Protein AF-A0A061IVB2-F1 (afdb_monomer)

InterPro domains:
  IPR011989 Armadillo-like helical [G3DSA:1.25.10.10] (15-223)
  IPR016024 Armadillo-type fold [SSF48371] (18-219)

Organism: NCBI:txid429131

Structure (mmCIF, N/CA/C/O backbone):
data_AF-A0A061IVB2-F1
#
_entry.id   AF-A0A061IVB2-F1
#
loop_
_atom_site.group_PDB
_atom_site.id
_atom_site.type_symbol
_atom_site.label_atom_id
_atom_site.label_alt_id
_atom_site.label_comp_id
_atom_site.label_asym_id
_atom_site.label_entity_id
_atom_site.label_seq_id
_atom_site.pdbx_PDB_ins_code
_atom_site.Cartn_x
_atom_site.Cartn_y
_atom_site.Cartn_z
_atom_site.occupancy
_atom_site.B_iso_or_equiv
_atom_site.auth_seq_id
_atom_site.auth_comp_id
_atom_site.auth_asym_id
_atom_site.auth_atom_id
_atom_site.pdbx_PDB_model_num
ATOM 1 N N . MET A 1 1 ? -13.218 -11.752 28.795 1.00 73.19 1 MET A N 1
ATOM 2 C CA . MET A 1 1 ? -13.350 -11.184 27.440 1.00 73.19 1 MET A CA 1
ATOM 3 C C . MET A 1 1 ? -14.354 -10.054 27.528 1.00 73.19 1 MET A C 1
ATOM 5 O O . MET A 1 1 ? -15.429 -10.281 28.073 1.00 73.19 1 MET A O 1
ATOM 9 N N . SER A 1 2 ? -13.963 -8.846 27.134 1.00 87.94 2 SER A N 1
ATOM 10 C CA . SER A 1 2 ? -14.791 -7.636 27.231 1.00 87.94 2 SER A CA 1
ATOM 11 C C . SER A 1 2 ? -15.278 -7.203 25.845 1.00 87.94 2 SER A C 1
ATOM 13 O O . SER A 1 2 ? -14.755 -7.655 24.829 1.00 87.94 2 SER A O 1
ATOM 15 N N . TRP A 1 3 ? -16.299 -6.353 25.811 1.00 92.88 3 TRP A N 1
ATOM 16 C CA . TRP A 1 3 ? -16.766 -5.673 24.603 1.00 92.88 3 TRP A CA 1
ATOM 17 C C . TRP A 1 3 ? -16.583 -4.171 24.799 1.00 92.88 3 TRP A C 1
ATOM 19 O O . TRP A 1 3 ? -16.731 -3.686 25.922 1.00 92.88 3 TRP A O 1
ATOM 29 N N . CYS A 1 4 ? -16.279 -3.448 23.725 1.00 94.38 4 CYS A N 1
ATOM 30 C CA . CYS A 1 4 ? -16.198 -1.987 23.724 1.00 94.38 4 CYS A CA 1
ATOM 31 C C . CYS A 1 4 ? -17.065 -1.378 22.620 1.00 94.38 4 CYS A C 1
ATOM 33 O O . CYS A 1 4 ? -17.372 -2.029 21.622 1.00 94.38 4 CYS A O 1
ATOM 35 N N . THR A 1 5 ? -17.444 -0.113 22.783 1.00 94.94 5 THR A N 1
ATOM 36 C CA . THR A 1 5 ? -18.190 0.635 21.756 1.00 94.94 5 THR A CA 1
ATOM 37 C C . THR A 1 5 ? -17.277 1.600 21.002 1.00 94.94 5 THR A C 1
ATOM 39 O O . THR A 1 5 ? -16.285 2.077 21.553 1.00 94.94 5 THR A O 1
ATOM 42 N N . ALA A 1 6 ? -17.626 1.951 19.761 1.00 94.50 6 ALA A N 1
ATOM 43 C CA . ALA A 1 6 ? -16.904 2.976 19.002 1.00 94.50 6 ALA A CA 1
ATOM 44 C C . ALA A 1 6 ? -16.884 4.334 19.729 1.00 94.50 6 ALA A C 1
ATOM 46 O O . ALA A 1 6 ? -15.859 5.011 19.746 1.00 94.50 6 ALA A O 1
ATOM 47 N N . ALA A 1 7 ? -17.982 4.703 20.400 1.00 94.75 7 ALA A N 1
ATOM 48 C CA . ALA A 1 7 ? -18.063 5.927 21.196 1.00 94.75 7 ALA A CA 1
ATOM 49 C C . ALA A 1 7 ? -17.094 5.917 22.393 1.00 94.75 7 ALA A C 1
ATOM 51 O O . ALA A 1 7 ? -16.402 6.908 22.623 1.00 94.75 7 ALA A O 1
ATOM 52 N N . GLU A 1 8 ? -16.996 4.794 23.116 1.00 95.88 8 GLU A N 1
ATOM 53 C CA . GLU A 1 8 ? -16.022 4.621 24.205 1.00 95.88 8 GLU A CA 1
ATOM 54 C C . GLU A 1 8 ? -14.588 4.766 23.679 1.00 95.88 8 GLU A C 1
ATOM 56 O O . GLU A 1 8 ? -13.803 5.538 24.227 1.00 95.88 8 GLU A O 1
ATOM 61 N N . VAL A 1 9 ? -14.251 4.082 22.582 1.00 95.81 9 VAL A N 1
ATOM 62 C CA . VAL A 1 9 ? -12.905 4.135 21.990 1.00 95.81 9 VAL A CA 1
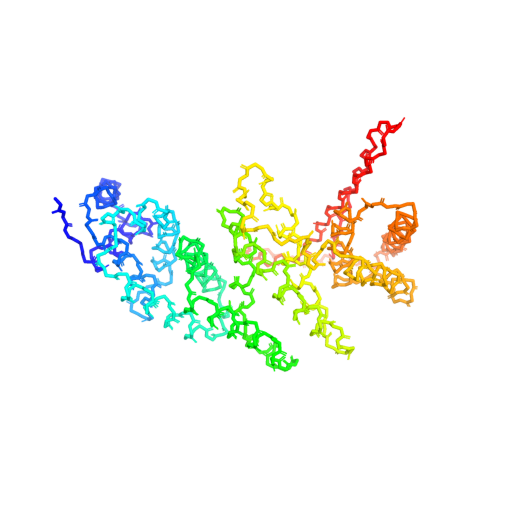ATOM 63 C C . VAL A 1 9 ? -12.565 5.541 21.486 1.00 95.81 9 VAL A C 1
ATOM 65 O O . VAL A 1 9 ? -11.467 6.035 21.750 1.00 95.81 9 VAL A O 1
ATOM 68 N N . ALA A 1 10 ? -13.497 6.219 20.811 1.00 95.19 10 ALA A N 1
ATOM 69 C CA . ALA A 1 10 ? -13.307 7.589 20.338 1.00 95.19 10 ALA A CA 1
ATOM 70 C C . ALA A 1 10 ? -13.040 8.560 21.494 1.00 95.19 10 ALA A C 1
ATOM 72 O O . ALA A 1 10 ? -12.126 9.383 21.408 1.00 95.19 10 ALA A O 1
ATOM 73 N N . GLU A 1 11 ? -13.803 8.446 22.583 1.00 94.06 11 GLU A N 1
ATOM 74 C CA . GLU A 1 11 ? -13.646 9.305 23.754 1.00 94.06 11 GLU A CA 1
ATOM 75 C C . GLU A 1 11 ? -12.316 9.051 24.465 1.00 94.06 11 GLU A C 1
ATOM 77 O O . GLU A 1 11 ? -11.583 9.994 24.771 1.00 94.06 11 GLU A O 1
ATOM 82 N N . LEU A 1 12 ? -11.940 7.784 24.645 1.00 94.50 12 LEU A N 1
ATOM 83 C CA . LEU A 1 12 ? -10.652 7.428 25.229 1.00 94.50 12 LEU A CA 1
ATOM 84 C C . LEU A 1 12 ? -9.479 7.960 24.394 1.00 94.50 12 LEU A C 1
ATOM 86 O O . LEU A 1 12 ? -8.529 8.501 24.961 1.00 94.50 12 LEU A O 1
ATOM 90 N N . ILE A 1 13 ? -9.540 7.868 23.060 1.00 93.62 13 ILE A N 1
ATOM 91 C CA . ILE A 1 13 ? -8.528 8.442 22.155 1.00 93.62 13 ILE A CA 1
ATOM 92 C C . ILE A 1 13 ? -8.495 9.968 22.279 1.00 93.62 13 ILE A C 1
ATOM 94 O O . ILE A 1 13 ? -7.420 10.564 22.383 1.00 93.62 13 ILE A O 1
ATOM 98 N N . ARG A 1 14 ? -9.665 10.614 22.296 1.00 92.50 14 ARG A N 1
ATOM 99 C CA . ARG A 1 14 ? -9.783 12.070 22.421 1.00 92.50 14 ARG A CA 1
ATOM 100 C C . ARG A 1 14 ? -9.135 12.566 23.713 1.00 92.50 14 ARG A C 1
ATOM 102 O O . ARG A 1 14 ? -8.321 13.490 23.664 1.00 92.50 14 ARG A O 1
ATOM 109 N N . VAL A 1 15 ? -9.459 11.938 24.842 1.00 90.19 15 VAL A N 1
ATOM 110 C CA . VAL A 1 15 ? -8.929 12.292 26.165 1.00 90.19 15 VAL A CA 1
ATOM 111 C C . VAL A 1 15 ? -7.433 12.008 26.252 1.00 90.19 15 VAL A C 1
ATOM 113 O O . VAL A 1 15 ? -6.671 12.900 26.612 1.00 90.19 15 VAL A O 1
ATOM 116 N N . SER A 1 16 ? -6.992 10.807 25.878 1.00 87.19 16 SER A N 1
ATOM 117 C CA . SER A 1 16 ? -5.591 10.391 26.035 1.00 87.19 16 SER A CA 1
ATOM 118 C C . SER A 1 16 ? -4.612 11.115 25.106 1.00 87.19 16 SER A C 1
ATOM 120 O O . SER A 1 16 ? -3.490 11.419 25.515 1.00 87.19 16 SER A O 1
ATOM 122 N N . ARG A 1 17 ? -5.003 11.391 23.853 1.00 80.94 17 ARG A N 1
ATOM 123 C CA . ARG A 1 17 ? -4.071 11.845 22.803 1.00 80.94 17 ARG A CA 1
ATOM 124 C C . ARG A 1 17 ? -4.243 13.292 22.366 1.00 80.94 17 ARG A C 1
ATOM 126 O O . ARG A 1 17 ? -3.284 13.859 21.849 1.00 80.94 17 ARG A O 1
ATOM 133 N N . LEU A 1 18 ? -5.429 13.881 22.514 1.00 78.88 18 LEU A N 1
ATOM 134 C CA . LEU A 1 18 ? -5.767 15.124 21.805 1.00 78.88 18 LEU A CA 1
ATOM 135 C C . LEU A 1 18 ? -6.188 16.270 22.725 1.00 78.88 18 LEU A C 1
ATOM 137 O O . LEU A 1 18 ? -6.060 17.434 22.346 1.00 78.88 18 LEU A O 1
ATOM 141 N N . HIS A 1 19 ? -6.692 15.987 23.926 1.00 76.19 19 HIS A N 1
ATOM 142 C CA . HIS A 1 19 ? -7.246 17.037 24.768 1.00 76.19 19 HIS A CA 1
ATOM 143 C C . HIS A 1 19 ? -6.193 17.693 25.676 1.00 76.19 19 HIS A C 1
ATOM 145 O O . HIS A 1 19 ? -5.752 17.128 26.674 1.00 76.19 19 HIS A O 1
ATOM 151 N N . HIS A 1 20 ? -5.832 18.941 25.362 1.00 70.81 20 HIS A N 1
ATOM 152 C CA . HIS A 1 20 ? -4.831 19.712 26.115 1.00 70.81 20 HIS A CA 1
ATOM 153 C C . HIS A 1 20 ? -5.320 20.283 27.463 1.00 70.81 20 HIS A C 1
ATOM 155 O O . HIS A 1 20 ? -4.508 20.794 28.227 1.00 70.81 20 HIS A O 1
ATOM 161 N N . GLY A 1 21 ? -6.621 20.194 27.769 1.00 76.19 21 GLY A N 1
ATOM 162 C CA . GLY A 1 21 ? -7.233 20.734 28.995 1.00 76.19 21 GLY A CA 1
ATOM 163 C C . GLY A 1 21 ? -7.533 19.695 30.079 1.00 76.19 21 GLY A C 1
ATOM 164 O O . GLY A 1 21 ? -8.128 20.040 31.093 1.00 76.19 21 GLY A O 1
ATOM 165 N N . VAL A 1 22 ? -7.158 18.433 29.861 1.00 82.19 22 VAL A N 1
ATOM 166 C CA . VAL A 1 22 ? -7.479 17.326 30.770 1.00 82.19 22 VAL A CA 1
ATOM 167 C C . VAL A 1 22 ? -6.331 17.079 31.747 1.00 82.19 22 VAL A C 1
ATOM 169 O O . VAL A 1 22 ? -5.149 17.121 31.366 1.00 82.19 22 VAL A O 1
ATOM 172 N N . ALA A 1 23 ? -6.680 16.807 33.008 1.00 87.38 23 ALA A N 1
ATOM 173 C CA . ALA A 1 23 ? -5.721 16.481 34.055 1.00 87.38 23 ALA A CA 1
ATOM 174 C C . ALA A 1 23 ? -4.837 15.294 33.637 1.00 87.38 23 ALA A C 1
ATOM 176 O O . ALA A 1 23 ? -5.285 14.356 32.978 1.00 87.38 23 ALA A O 1
ATOM 177 N N . GLU A 1 24 ? -3.561 15.316 34.024 1.00 87.19 24 GLU A N 1
ATOM 178 C CA . GLU A 1 24 ? -2.612 14.256 33.657 1.00 87.19 24 GLU A CA 1
ATOM 179 C C . GLU A 1 24 ? -3.060 12.876 34.164 1.00 87.19 24 GLU A C 1
ATOM 181 O O . GLU A 1 24 ? -2.924 11.879 33.456 1.00 87.19 24 GLU A O 1
ATOM 186 N N . ALA A 1 25 ? -3.675 12.826 35.351 1.00 89.25 25 ALA A N 1
ATOM 187 C CA . ALA A 1 25 ? -4.232 11.602 35.920 1.00 89.25 25 ALA A CA 1
ATOM 188 C C . ALA A 1 25 ? -5.345 10.999 35.045 1.00 89.25 25 ALA A C 1
ATOM 190 O O . ALA A 1 25 ? -5.362 9.790 34.823 1.00 89.25 25 ALA A O 1
ATOM 191 N N . GLU A 1 26 ? -6.231 11.834 34.503 1.00 89.62 26 GLU A N 1
ATOM 192 C CA . GLU A 1 26 ? -7.323 11.405 33.623 1.00 89.62 26 GLU A CA 1
ATOM 193 C C . GLU A 1 26 ? -6.796 10.944 32.261 1.00 89.62 26 GLU A C 1
ATOM 195 O O . GLU A 1 26 ? -7.217 9.903 31.758 1.00 89.62 26 GLU A O 1
ATOM 200 N N . ARG A 1 27 ? -5.802 11.648 31.699 1.00 90.06 27 ARG A N 1
ATOM 201 C CA . ARG A 1 27 ? -5.117 11.205 30.472 1.00 90.06 27 ARG A CA 1
ATOM 202 C C . ARG A 1 27 ? -4.467 9.839 30.653 1.00 90.06 27 ARG A C 1
ATOM 204 O O . ARG A 1 27 ? -4.647 8.960 29.814 1.00 90.06 27 ARG A O 1
ATOM 211 N N . LYS A 1 28 ? -3.766 9.639 31.772 1.00 91.56 28 LYS A N 1
ATOM 212 C CA . LYS A 1 28 ? -3.135 8.361 32.116 1.00 91.56 28 LYS A CA 1
ATOM 213 C C . LYS A 1 28 ? -4.166 7.250 32.329 1.00 91.56 28 LYS A C 1
ATOM 215 O O . LYS A 1 28 ? -3.934 6.127 31.893 1.00 91.56 28 LYS A O 1
ATOM 220 N N . ALA A 1 29 ? -5.295 7.548 32.971 1.00 93.00 29 ALA A N 1
ATOM 221 C CA . ALA A 1 29 ? -6.375 6.583 33.160 1.00 93.00 29 ALA A CA 1
ATOM 222 C C . ALA A 1 29 ? -6.997 6.157 31.819 1.00 93.00 29 ALA A C 1
ATOM 224 O O . ALA A 1 29 ? -7.179 4.963 31.588 1.00 93.00 29 ALA A O 1
ATOM 225 N N . ALA A 1 30 ? -7.247 7.106 30.910 1.00 93.00 30 ALA A N 1
ATOM 226 C CA . ALA A 1 30 ? -7.740 6.809 29.566 1.00 93.00 30 ALA A CA 1
ATOM 227 C C . ALA A 1 30 ? -6.741 5.966 28.754 1.00 93.00 30 ALA A C 1
ATOM 229 O O . ALA A 1 30 ? -7.139 5.024 28.072 1.00 93.00 30 ALA A O 1
ATOM 230 N N . ASP A 1 31 ? -5.442 6.256 28.871 1.00 92.94 31 ASP A N 1
ATOM 231 C CA . ASP A 1 31 ? -4.381 5.468 28.238 1.00 92.94 31 ASP A CA 1
ATOM 232 C C . ASP A 1 31 ? -4.323 4.028 28.757 1.00 92.94 31 ASP A C 1
ATOM 234 O O . ASP A 1 31 ? -4.274 3.084 27.967 1.00 92.94 31 ASP A O 1
ATOM 238 N N . LEU A 1 32 ? -4.367 3.840 30.079 1.00 94.44 32 LEU A N 1
ATOM 239 C CA . LEU A 1 32 ? -4.405 2.506 30.682 1.00 94.44 32 LEU A CA 1
ATOM 240 C C . LEU A 1 32 ? -5.650 1.741 30.238 1.00 94.44 32 LEU A C 1
ATOM 242 O O . LEU A 1 32 ? -5.551 0.570 29.876 1.00 94.44 32 LEU A O 1
ATOM 246 N N . ARG A 1 33 ? -6.800 2.419 30.170 1.00 94.81 33 ARG A N 1
ATOM 247 C CA . ARG A 1 33 ? -8.037 1.811 29.689 1.00 94.81 33 ARG A CA 1
ATOM 248 C C . ARG A 1 33 ? -7.947 1.390 28.221 1.00 94.81 33 ARG A C 1
ATOM 250 O O . ARG A 1 33 ? -8.407 0.305 27.880 1.00 94.81 33 ARG A O 1
ATOM 257 N N . LEU A 1 34 ? -7.318 2.186 27.353 1.00 92.94 34 LEU A N 1
ATOM 258 C CA . LEU A 1 34 ? -7.065 1.787 25.961 1.00 92.94 34 LEU A CA 1
ATOM 259 C C . LEU A 1 34 ? -6.163 0.556 25.866 1.00 92.94 34 LEU A C 1
ATOM 261 O O . LEU A 1 34 ? -6.432 -0.324 25.053 1.00 92.94 34 LEU A O 1
ATOM 265 N N . ILE A 1 35 ? -5.123 0.472 26.699 1.00 93.69 35 ILE A N 1
ATOM 266 C CA . ILE A 1 35 ? -4.230 -0.695 26.754 1.00 93.69 35 ILE A CA 1
ATOM 267 C C . ILE A 1 35 ? -5.003 -1.944 27.207 1.00 93.69 35 ILE A C 1
ATOM 269 O O . ILE A 1 35 ? -4.834 -3.017 26.628 1.00 93.69 35 ILE A O 1
ATOM 273 N N . GLU A 1 36 ? -5.886 -1.811 28.199 1.00 94.06 36 GLU A N 1
ATOM 274 C CA . GLU A 1 36 ? -6.761 -2.902 28.643 1.00 94.06 36 GLU A CA 1
ATOM 275 C C . GLU A 1 36 ? -7.703 -3.375 27.532 1.00 94.06 36 GLU A C 1
ATOM 277 O O . GLU A 1 36 ? -7.835 -4.583 27.314 1.00 94.06 36 GLU A O 1
ATOM 282 N N . LEU A 1 37 ? -8.350 -2.446 26.817 1.00 93.44 37 LEU A N 1
ATOM 283 C CA . LEU A 1 37 ? -9.237 -2.780 25.701 1.00 93.44 37 LEU A CA 1
ATOM 284 C C . LEU A 1 37 ? -8.461 -3.465 24.573 1.00 93.44 37 LEU A C 1
ATOM 286 O O . LEU A 1 37 ? -8.869 -4.531 24.125 1.00 93.44 37 LEU A O 1
ATOM 290 N N . HIS A 1 38 ? -7.297 -2.932 24.201 1.00 91.81 38 HIS A N 1
ATOM 291 C CA . HIS A 1 38 ? -6.407 -3.545 23.216 1.00 91.81 38 HIS A CA 1
ATOM 292 C C . HIS A 1 38 ? -6.043 -4.997 23.573 1.00 91.81 38 HIS A C 1
ATOM 294 O O . HIS A 1 38 ? -5.908 -5.839 22.689 1.00 91.81 38 HIS A O 1
ATOM 300 N N . ALA A 1 39 ? -5.859 -5.306 24.860 1.00 90.19 39 ALA A N 1
ATOM 301 C CA . ALA A 1 39 ? -5.462 -6.639 25.309 1.00 90.19 39 ALA A CA 1
ATOM 302 C C . ALA A 1 39 ? -6.630 -7.623 25.504 1.00 90.19 39 ALA A C 1
ATOM 304 O O . ALA A 1 39 ? -6.406 -8.832 25.470 1.00 90.19 39 ALA A O 1
ATOM 305 N N . SER A 1 40 ? -7.849 -7.140 25.772 1.00 90.12 40 SER A N 1
ATOM 306 C CA . SER A 1 40 ? -8.934 -7.983 26.307 1.00 90.12 40 SER A CA 1
ATOM 307 C C . SER A 1 40 ? -10.283 -7.879 25.596 1.00 90.12 40 SER A C 1
ATOM 309 O O . SER A 1 40 ? -11.134 -8.757 25.812 1.00 90.12 40 SER A O 1
ATOM 311 N N . ALA A 1 41 ? -10.493 -6.833 24.789 1.00 92.19 41 ALA A N 1
ATOM 312 C CA . ALA A 1 41 ? -11.763 -6.595 24.120 1.00 92.19 41 ALA A CA 1
ATOM 313 C C . ALA A 1 41 ? -11.838 -7.332 22.784 1.00 92.19 41 ALA A C 1
ATOM 315 O O . ALA A 1 41 ? -10.926 -7.251 21.961 1.00 92.19 41 ALA A O 1
ATOM 316 N N . VAL A 1 42 ? -12.951 -8.040 22.571 1.00 92.50 42 VAL A N 1
ATOM 317 C CA . VAL A 1 42 ? -13.082 -8.966 21.436 1.00 92.50 42 VAL A CA 1
ATOM 318 C C . VAL A 1 42 ? -13.446 -8.298 20.103 1.00 92.50 42 VAL A C 1
ATOM 320 O O . VAL A 1 42 ? -13.493 -8.920 19.048 1.00 92.50 42 VAL A O 1
ATOM 323 N N . ASN A 1 43 ? -13.772 -7.015 20.162 1.00 94.56 43 ASN A N 1
ATOM 324 C CA . ASN A 1 43 ? -14.241 -6.223 19.033 1.00 94.56 43 ASN A CA 1
ATOM 325 C C . ASN A 1 43 ? -13.504 -4.878 18.957 1.00 94.56 43 ASN A C 1
ATOM 327 O O . ASN A 1 43 ? -14.012 -3.911 18.390 1.00 94.56 43 ASN A O 1
ATOM 331 N N . PHE A 1 44 ? -12.318 -4.791 19.570 1.00 95.38 44 PHE A N 1
ATOM 332 C CA . PHE A 1 44 ? -11.541 -3.554 19.606 1.00 95.38 44 PHE A CA 1
ATOM 333 C C . PHE A 1 44 ? -11.177 -3.073 18.198 1.00 95.38 44 PHE A C 1
ATOM 335 O O . PHE A 1 44 ? -11.277 -1.882 17.906 1.00 95.38 44 PHE A O 1
ATOM 342 N N . GLY A 1 45 ? -10.821 -4.001 17.307 1.00 95.44 45 GLY A N 1
ATOM 343 C CA . GLY A 1 45 ? -10.562 -3.711 15.902 1.00 95.44 45 GLY A CA 1
ATOM 344 C C . GLY A 1 45 ? -11.793 -3.168 15.17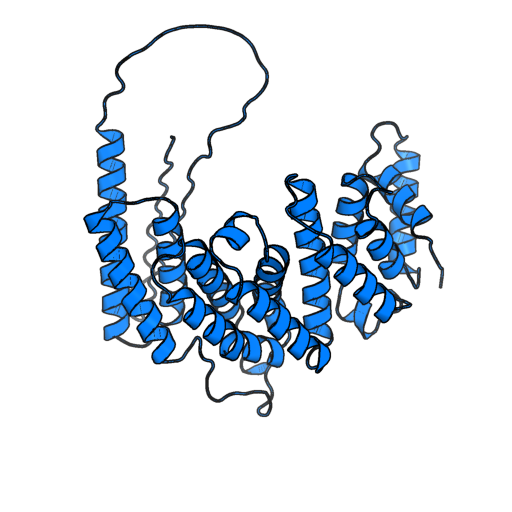6 1.00 95.44 45 GLY A C 1
ATOM 345 O O . GLY A 1 45 ? -11.682 -2.184 14.447 1.00 95.44 45 GLY A O 1
ATOM 346 N N . ASP A 1 46 ? -12.970 -3.741 15.438 1.00 95.50 46 ASP A N 1
ATOM 347 C CA . ASP A 1 46 ? -14.242 -3.304 14.849 1.00 95.50 46 ASP A CA 1
ATOM 348 C C . ASP A 1 46 ? -14.559 -1.859 15.254 1.00 95.50 46 ASP A C 1
ATOM 350 O O . ASP A 1 46 ? -14.847 -1.014 14.405 1.00 95.50 46 ASP A O 1
ATOM 354 N N . ALA A 1 47 ? -14.421 -1.555 16.549 1.00 95.88 47 ALA A N 1
ATOM 355 C CA . ALA A 1 47 ? -14.624 -0.216 17.086 1.00 95.88 47 ALA A CA 1
ATOM 356 C C . ALA A 1 47 ? -13.617 0.794 16.507 1.00 95.88 47 ALA A C 1
ATOM 358 O O . ALA A 1 47 ? -14.000 1.906 16.153 1.00 95.88 47 ALA A O 1
ATOM 359 N N . LEU A 1 48 ? -12.339 0.421 16.360 1.00 96.62 48 LEU A N 1
ATOM 360 C CA . LEU A 1 48 ? -11.325 1.285 15.742 1.00 96.62 48 LEU A CA 1
ATOM 361 C C . LEU A 1 48 ? -11.632 1.591 14.273 1.00 96.62 48 LEU A C 1
ATOM 363 O O . LEU A 1 48 ? -11.455 2.731 13.840 1.00 96.62 48 LEU A O 1
ATOM 367 N N . VAL A 1 49 ? -12.096 0.596 13.513 1.00 95.94 49 VAL A N 1
ATOM 368 C CA . VAL A 1 49 ? -12.505 0.772 12.113 1.00 95.94 49 VAL A CA 1
ATOM 369 C C . VAL A 1 49 ? -13.705 1.704 12.032 1.00 95.94 49 VAL A C 1
ATOM 371 O O . VAL A 1 49 ? -13.678 2.637 11.237 1.00 95.94 49 VAL A O 1
ATOM 374 N N . GLU A 1 50 ? -14.715 1.508 12.880 1.00 95.06 50 GLU A N 1
ATOM 375 C CA . GLU A 1 50 ? -15.895 2.374 12.934 1.00 95.06 50 GLU A CA 1
ATOM 376 C C . GLU A 1 50 ? -15.516 3.826 13.256 1.00 95.06 50 GLU A C 1
ATOM 378 O O . GLU A 1 50 ? -15.952 4.743 12.564 1.00 95.06 50 GLU A O 1
ATOM 383 N N . VAL A 1 51 ? -14.627 4.046 14.231 1.00 95.75 51 VAL A N 1
ATOM 384 C CA . VAL A 1 51 ? -14.122 5.384 14.577 1.00 95.75 51 VAL A CA 1
ATOM 385 C C . VAL A 1 51 ? -13.323 6.002 13.428 1.00 95.75 51 VAL A C 1
ATOM 387 O O . VAL A 1 51 ? -13.514 7.175 13.115 1.00 95.75 51 VAL A O 1
ATOM 390 N N . ALA A 1 52 ? -12.431 5.251 12.781 1.00 94.06 52 ALA A N 1
ATOM 391 C CA . ALA A 1 52 ? -11.604 5.777 11.695 1.00 94.06 52 ALA A CA 1
ATOM 392 C C . ALA A 1 52 ? -12.424 6.069 10.419 1.00 94.06 52 ALA A C 1
ATOM 394 O O . ALA A 1 52 ? -12.200 7.083 9.743 1.00 94.06 52 ALA A O 1
ATOM 395 N N . ALA A 1 53 ? -13.406 5.217 10.120 1.00 90.19 53 ALA A N 1
ATOM 396 C CA . ALA A 1 53 ? -14.298 5.318 8.967 1.00 90.19 53 ALA A CA 1
ATOM 397 C C . ALA A 1 53 ? -15.485 6.276 9.180 1.00 90.19 53 ALA A C 1
ATOM 399 O O . ALA A 1 53 ? -16.186 6.573 8.216 1.00 90.19 53 ALA A O 1
ATOM 400 N N . ALA A 1 54 ? -15.715 6.781 10.399 1.00 85.75 54 ALA A N 1
ATOM 401 C CA . ALA A 1 54 ? -16.826 7.681 10.703 1.00 85.75 54 ALA A CA 1
ATOM 402 C C . ALA A 1 54 ? -16.726 9.002 9.921 1.00 85.75 54 ALA A C 1
ATOM 404 O O . ALA A 1 54 ? -15.977 9.907 10.295 1.00 85.75 54 ALA A O 1
ATOM 405 N N . SER A 1 55 ? -17.497 9.132 8.843 1.00 76.31 55 SER A N 1
ATOM 406 C CA . SER A 1 55 ? -17.618 10.388 8.098 1.00 76.31 55 SER A CA 1
ATOM 407 C C . SER A 1 55 ? -18.357 11.432 8.935 1.00 76.31 55 SER A C 1
ATOM 409 O O . SER A 1 55 ? -19.443 11.162 9.442 1.00 76.31 55 SER A O 1
ATOM 411 N N . ASP A 1 56 ? -17.749 12.611 9.086 1.00 73.12 56 ASP A N 1
ATOM 412 C CA . ASP A 1 56 ? -18.306 13.851 9.657 1.00 73.12 56 ASP A CA 1
ATOM 413 C C . ASP A 1 56 ? -18.803 13.824 11.118 1.00 73.12 56 ASP A C 1
ATOM 415 O O . ASP A 1 56 ? -18.972 14.880 11.725 1.00 73.12 56 ASP A O 1
ATOM 419 N N . ALA A 1 57 ? -18.970 12.651 11.733 1.00 81.25 57 ALA A N 1
ATOM 420 C CA . ALA A 1 57 ? -19.397 12.509 13.126 1.00 81.25 57 ALA A CA 1
ATOM 421 C C . ALA A 1 57 ? -18.264 12.749 14.140 1.00 81.25 57 ALA A C 1
ATOM 423 O O . ALA A 1 57 ? -18.520 13.092 15.294 1.00 81.25 57 ALA A O 1
ATOM 424 N N . LEU A 1 58 ? -17.008 12.561 13.723 1.00 86.69 58 LEU A N 1
ATOM 425 C CA . LEU A 1 58 ? -15.819 12.697 14.564 1.00 86.69 58 LEU A CA 1
ATOM 426 C C . LEU A 1 58 ? -14.788 13.610 13.905 1.00 86.69 58 LEU A C 1
ATOM 428 O O . LEU A 1 58 ? -14.655 13.655 12.682 1.00 86.69 58 LEU A O 1
ATOM 432 N N . SER A 1 59 ? -14.006 14.314 14.726 1.00 88.75 59 SER A N 1
ATOM 433 C CA . SER A 1 59 ? -12.938 15.173 14.216 1.00 88.75 59 SER A CA 1
ATOM 434 C C . SER A 1 59 ? -11.860 14.354 13.496 1.00 88.75 59 SER A C 1
ATOM 436 O O . SER A 1 59 ? -11.515 13.246 13.917 1.00 88.75 59 SER A O 1
ATOM 438 N N . CYS A 1 60 ? -11.278 14.921 12.434 1.00 87.50 60 CYS A N 1
ATOM 439 C CA . CYS A 1 60 ? -10.230 14.259 11.647 1.00 87.50 60 CYS A CA 1
ATOM 440 C C . CYS A 1 60 ? -9.049 13.794 12.525 1.00 87.50 60 CYS A C 1
ATOM 442 O O . CYS A 1 60 ? -8.524 12.703 12.329 1.00 87.50 60 CYS A O 1
ATOM 444 N N . SER A 1 61 ? -8.693 14.548 13.572 1.00 90.00 61 SER A N 1
ATOM 445 C CA . SER A 1 61 ? -7.644 14.157 14.522 1.00 90.00 61 SER A CA 1
ATOM 446 C C . SER A 1 61 ? -7.965 12.869 15.293 1.00 90.00 61 SER A C 1
ATOM 448 O O . SER A 1 61 ? -7.073 12.041 15.474 1.00 90.00 61 SER A O 1
ATOM 450 N N . VAL A 1 62 ? -9.218 12.676 15.732 1.00 92.88 62 VAL A N 1
ATOM 451 C CA . VAL A 1 62 ? -9.651 11.439 16.416 1.00 92.88 62 VAL A CA 1
ATOM 452 C C . VAL A 1 62 ? -9.622 10.269 15.439 1.00 92.88 62 VAL A C 1
ATOM 454 O O . VAL A 1 62 ? -9.059 9.222 15.754 1.00 92.88 62 VAL A O 1
ATOM 457 N N . ARG A 1 63 ? -10.152 10.469 14.227 1.00 93.50 63 ARG A N 1
ATOM 458 C CA . ARG A 1 63 ? -10.158 9.453 13.163 1.00 93.50 63 ARG A CA 1
ATOM 459 C C . ARG A 1 63 ? -8.743 9.023 12.778 1.00 93.50 63 ARG A C 1
ATOM 461 O O . ARG A 1 63 ? -8.464 7.834 12.668 1.00 93.50 63 ARG A O 1
ATOM 468 N N . LEU A 1 64 ? -7.831 9.983 12.627 1.00 92.06 64 LEU A N 1
ATOM 469 C CA . LEU A 1 64 ? -6.427 9.733 12.311 1.00 92.06 64 LEU A CA 1
ATOM 470 C C . LEU A 1 64 ? -5.718 8.967 13.434 1.00 92.06 64 LEU A C 1
ATOM 472 O O . LEU A 1 64 ? -4.968 8.034 13.154 1.00 92.06 64 LEU A O 1
ATOM 476 N N . ALA A 1 65 ? -5.953 9.335 14.696 1.00 93.38 65 ALA A N 1
ATOM 477 C CA . ALA A 1 65 ? -5.393 8.617 15.838 1.00 93.38 65 ALA A CA 1
ATOM 478 C C . ALA A 1 65 ? -5.924 7.175 15.916 1.00 93.38 65 ALA A C 1
ATOM 480 O O . ALA A 1 65 ? -5.134 6.253 16.111 1.00 93.38 65 ALA A O 1
ATOM 481 N N . ALA A 1 66 ? -7.222 6.967 15.669 1.00 95.56 66 ALA A N 1
ATOM 482 C CA . ALA A 1 66 ? -7.809 5.633 15.576 1.00 95.56 66 ALA A CA 1
ATOM 483 C C . ALA A 1 66 ? -7.203 4.817 14.428 1.00 95.56 66 ALA A C 1
ATOM 485 O O . ALA A 1 66 ? -6.848 3.662 14.635 1.00 95.56 66 ALA A O 1
ATOM 486 N N . ALA A 1 67 ? -6.995 5.417 13.252 1.00 95.12 67 ALA A N 1
ATOM 487 C CA . ALA A 1 67 ? -6.354 4.751 12.119 1.00 95.12 67 ALA A CA 1
ATOM 488 C C . ALA A 1 67 ? -4.889 4.366 12.396 1.00 95.12 67 ALA A C 1
ATOM 490 O O . ALA A 1 67 ? -4.448 3.305 11.965 1.00 95.12 67 ALA A O 1
ATOM 491 N N . LEU A 1 68 ? -4.136 5.187 13.138 1.00 94.25 68 LEU A N 1
ATOM 492 C CA . LEU A 1 68 ? -2.771 4.853 13.570 1.00 94.25 68 LEU A CA 1
ATOM 493 C C . LEU A 1 68 ? -2.758 3.668 14.546 1.00 94.25 68 LEU A C 1
ATOM 495 O O . LEU A 1 68 ? -1.934 2.763 14.412 1.00 94.25 68 LEU A O 1
ATOM 499 N N . THR A 1 69 ? -3.678 3.649 15.515 1.00 94.38 69 THR A N 1
ATOM 500 C CA . THR A 1 69 ? -3.826 2.510 16.431 1.00 94.38 69 THR A CA 1
ATOM 501 C C . THR A 1 69 ? -4.261 1.258 15.673 1.00 94.38 69 THR A C 1
ATOM 503 O O . THR A 1 69 ? -3.656 0.201 15.853 1.00 94.38 69 THR A O 1
ATOM 506 N N . LEU A 1 70 ? -5.236 1.385 14.770 1.00 95.25 70 LEU A N 1
ATOM 507 C CA . LEU A 1 70 ? -5.706 0.302 13.912 1.00 95.25 70 LEU A CA 1
ATOM 508 C C . LEU A 1 70 ? -4.569 -0.278 13.072 1.00 95.25 70 LEU A C 1
ATOM 510 O O . LEU A 1 70 ? -4.410 -1.493 13.037 1.00 95.25 70 LEU A O 1
ATOM 514 N N . GLU A 1 71 ? -3.736 0.568 12.460 1.00 93.06 71 GLU A N 1
ATOM 515 C CA . GLU A 1 71 ? -2.591 0.105 11.681 1.00 93.06 71 GLU A CA 1
ATOM 516 C C . GLU A 1 71 ? -1.669 -0.777 12.528 1.00 93.06 71 GLU A C 1
ATOM 518 O O . GLU A 1 71 ? -1.233 -1.820 12.058 1.00 93.06 71 GLU A O 1
ATOM 523 N N . SER A 1 72 ? -1.388 -0.424 13.782 1.00 90.62 72 SER A N 1
ATOM 524 C CA . SER A 1 72 ? -0.568 -1.281 14.654 1.00 90.62 72 SER A CA 1
ATOM 525 C C . SER A 1 72 ? -1.269 -2.575 15.092 1.00 90.62 72 SER A C 1
ATOM 527 O O . SER A 1 72 ? -0.600 -3.571 15.362 1.00 90.62 72 SER A O 1
ATOM 529 N N . PHE A 1 73 ? -2.603 -2.571 15.135 1.00 92.69 73 PHE A N 1
ATOM 530 C CA . PHE A 1 73 ? -3.422 -3.683 15.615 1.00 92.69 73 PHE A CA 1
ATOM 531 C C . PHE A 1 73 ? -3.685 -4.745 14.537 1.00 92.69 73 PHE A C 1
ATOM 533 O O . PHE A 1 73 ? -3.753 -5.940 14.837 1.00 92.69 73 PHE A O 1
ATOM 540 N N . VAL A 1 74 ? -3.787 -4.324 13.270 1.00 93.75 74 VAL A N 1
ATOM 541 C CA . VAL A 1 74 ? -3.968 -5.208 12.108 1.00 93.75 74 VAL A CA 1
ATOM 542 C C . VAL A 1 74 ? -2.684 -6.007 11.867 1.00 93.75 74 VAL A C 1
ATOM 544 O O . VAL A 1 74 ? -1.759 -5.592 11.162 1.00 93.75 74 VAL A O 1
ATOM 547 N N . THR A 1 75 ? -2.649 -7.181 12.486 1.00 92.00 75 THR A N 1
ATOM 548 C CA . THR A 1 75 ? -1.580 -8.180 12.415 1.00 92.00 75 THR A CA 1
ATOM 549 C C . THR A 1 75 ? -2.169 -9.523 12.006 1.00 92.00 75 THR A C 1
ATOM 551 O O . THR A 1 75 ? -3.358 -9.754 12.209 1.00 92.00 75 THR A O 1
ATOM 554 N N . GLU A 1 76 ? -1.351 -10.431 11.474 1.00 89.50 76 GLU A N 1
ATOM 555 C CA . GLU A 1 76 ? -1.818 -11.764 11.071 1.00 89.50 76 GLU A CA 1
ATOM 556 C C . GLU A 1 76 ? -2.433 -12.522 12.253 1.00 89.50 76 GLU A C 1
ATOM 558 O O . GLU A 1 76 ? -3.550 -13.019 12.156 1.00 89.50 76 GLU A O 1
ATOM 563 N N . ARG A 1 77 ? -1.769 -12.501 13.418 1.00 87.38 77 ARG A N 1
ATOM 564 C CA . ARG A 1 77 ? -2.323 -13.071 14.652 1.00 87.38 77 ARG A CA 1
ATOM 565 C C . ARG A 1 77 ? -3.623 -12.383 15.060 1.00 87.38 77 ARG A C 1
ATOM 567 O O . ARG A 1 77 ? -4.555 -13.068 15.443 1.00 87.38 77 ARG A O 1
ATOM 574 N N . GLY A 1 78 ? -3.698 -11.052 15.014 1.00 86.81 78 GLY A N 1
ATOM 575 C CA . GLY A 1 78 ? -4.899 -10.316 15.423 1.00 86.81 78 GLY A CA 1
ATOM 576 C C . GLY A 1 78 ? -6.094 -10.553 14.498 1.00 86.81 78 GLY A C 1
ATOM 577 O O . GLY A 1 78 ? -7.219 -10.665 14.977 1.00 86.81 78 GLY A O 1
ATOM 578 N N . TRP A 1 79 ? -5.839 -10.655 13.192 1.00 91.75 79 TRP A N 1
ATOM 579 C CA . TRP A 1 79 ? -6.854 -10.830 12.161 1.00 91.75 79 TRP A CA 1
ATOM 580 C C . TRP A 1 79 ? -7.230 -12.300 11.957 1.00 91.75 79 TRP A C 1
ATOM 582 O O . TRP A 1 79 ? -8.399 -12.641 12.067 1.00 91.75 79 TRP A O 1
ATOM 592 N N . CYS A 1 80 ? -6.282 -13.195 11.675 1.00 85.88 80 CYS A N 1
ATOM 593 C CA . CYS A 1 80 ? -6.568 -14.589 11.316 1.00 85.88 80 CYS A CA 1
ATOM 594 C C . CYS A 1 80 ? -6.893 -15.466 12.528 1.00 85.88 80 CYS A C 1
ATOM 596 O O . CYS A 1 80 ? -7.862 -16.219 12.490 1.00 85.88 80 CYS A O 1
ATOM 598 N N . GLU A 1 81 ? -6.097 -15.359 13.592 1.00 80.00 81 GLU A N 1
ATOM 599 C CA . GLU A 1 81 ? -6.145 -16.258 14.760 1.00 80.00 81 GLU A CA 1
ATOM 600 C C . GLU A 1 81 ? -6.817 -15.619 15.985 1.00 80.00 81 GLU A C 1
ATOM 602 O O . GLU A 1 81 ? -7.127 -16.290 16.969 1.00 80.00 81 GLU A O 1
ATOM 607 N N . GLY A 1 82 ? -6.964 -14.298 15.956 1.00 73.31 82 GLY A N 1
ATOM 608 C CA . GLY A 1 82 ? -7.194 -13.478 17.129 1.00 73.31 82 GLY A CA 1
ATOM 609 C C . GLY A 1 82 ? -8.661 -13.190 17.385 1.00 73.31 82 GLY A C 1
ATOM 610 O O . GLY A 1 82 ? -9.503 -13.209 16.494 1.00 73.31 82 GLY A O 1
ATOM 611 N N . VAL A 1 83 ? -8.941 -12.833 18.635 1.00 78.00 83 VAL A N 1
ATOM 612 C CA . VAL A 1 83 ? -10.250 -12.343 19.072 1.00 78.00 83 VAL A CA 1
ATOM 613 C C . VAL A 1 83 ? -10.374 -10.829 18.909 1.00 78.00 83 VAL A C 1
ATOM 615 O O . VAL A 1 83 ? -11.197 -10.251 19.575 1.00 78.00 83 VAL A O 1
ATOM 618 N N . GLY A 1 84 ? -9.547 -10.145 18.112 1.00 85.38 84 GLY A N 1
ATOM 619 C CA . GLY A 1 84 ? -9.552 -8.672 18.049 1.00 85.38 84 GLY A CA 1
ATOM 620 C C . GLY A 1 84 ? -10.611 -8.069 17.121 1.00 85.38 84 GLY A C 1
ATOM 621 O O . GLY A 1 84 ? -10.908 -6.877 17.229 1.00 85.38 84 GLY A O 1
ATOM 622 N N . PHE A 1 85 ? -11.149 -8.886 16.214 1.00 92.81 85 PHE A N 1
ATOM 623 C CA . PHE A 1 85 ? -12.131 -8.509 15.203 1.00 92.81 85 PHE A CA 1
ATOM 624 C C . PHE A 1 85 ? -13.289 -9.504 15.246 1.00 92.81 85 PHE A C 1
ATOM 626 O O . PHE A 1 85 ? -13.100 -10.676 14.910 1.00 92.81 85 PHE A O 1
ATOM 633 N N . SER A 1 86 ? -14.465 -9.061 15.689 1.00 91.88 86 SER A N 1
ATOM 634 C CA . SER A 1 86 ? -15.605 -9.957 15.912 1.00 91.88 86 SER A CA 1
ATOM 635 C C . SER A 1 86 ? -16.434 -10.171 14.645 1.00 91.88 86 SER A C 1
ATOM 637 O O . SER A 1 86 ? -16.961 -11.263 14.440 1.00 91.88 86 SER A O 1
ATOM 639 N N . ASP A 1 87 ? -16.487 -9.166 13.767 1.00 91.75 87 ASP A N 1
ATOM 640 C CA . ASP A 1 87 ? -17.223 -9.195 12.499 1.00 91.75 87 ASP A CA 1
ATOM 641 C C . ASP A 1 87 ? -16.342 -8.677 11.347 1.00 91.75 87 ASP A C 1
ATOM 643 O O . ASP A 1 87 ? -16.322 -7.491 11.003 1.00 91.75 87 ASP A O 1
ATOM 647 N N . LYS A 1 88 ? -15.571 -9.594 10.750 1.00 92.31 88 LYS A N 1
ATOM 648 C CA . LYS A 1 88 ? -14.612 -9.281 9.677 1.00 92.31 88 LYS A CA 1
ATOM 649 C C . LYS A 1 88 ? -15.285 -8.773 8.407 1.00 92.31 88 LYS A C 1
ATOM 651 O O . LYS A 1 88 ? -14.742 -7.885 7.752 1.00 92.31 88 LYS A O 1
ATOM 656 N N . GLU A 1 89 ? -16.457 -9.305 8.065 1.00 92.31 89 GLU A N 1
ATOM 657 C CA . GLU A 1 89 ? -17.204 -8.883 6.877 1.00 92.31 89 GLU A CA 1
ATOM 658 C C . GLU A 1 89 ? -17.649 -7.427 7.018 1.00 92.31 89 GLU A C 1
ATOM 660 O O . GLU A 1 89 ? -17.422 -6.615 6.116 1.00 92.31 89 GLU A O 1
ATOM 665 N N . ARG A 1 90 ? -18.199 -7.061 8.182 1.00 92.62 90 ARG A N 1
ATOM 666 C CA . ARG A 1 90 ? -18.575 -5.676 8.477 1.00 92.62 90 ARG A CA 1
ATOM 667 C C . ARG A 1 90 ? -17.371 -4.742 8.511 1.00 92.62 90 ARG A C 1
ATOM 669 O O . ARG A 1 90 ? -17.463 -3.624 8.004 1.00 92.62 90 ARG A O 1
ATOM 676 N N . VAL A 1 91 ? -16.244 -5.183 9.070 1.00 94.25 91 VAL A N 1
ATOM 677 C CA . VAL A 1 91 ? -14.995 -4.406 9.082 1.00 94.25 91 VAL A CA 1
ATOM 678 C C . VAL A 1 91 ? -14.504 -4.122 7.665 1.00 94.25 91 VAL A C 1
ATOM 680 O O . VAL A 1 91 ? -14.216 -2.970 7.332 1.00 94.25 91 VAL A O 1
ATOM 683 N N . LEU A 1 92 ? -14.454 -5.145 6.810 1.00 93.75 92 LEU A N 1
ATOM 684 C CA . LEU A 1 92 ? -14.069 -4.989 5.410 1.00 93.75 92 LEU A CA 1
ATOM 685 C C . LEU A 1 92 ? -15.036 -4.069 4.662 1.00 93.75 92 LEU A C 1
ATOM 687 O O . LEU A 1 92 ? -14.592 -3.172 3.944 1.00 93.75 92 LEU A O 1
ATOM 691 N N . ALA A 1 93 ? -16.344 -4.230 4.872 1.00 92.31 93 ALA A N 1
ATOM 692 C CA . ALA A 1 93 ? -17.353 -3.363 4.275 1.00 92.31 93 ALA A CA 1
ATOM 693 C C . ALA A 1 93 ? -17.166 -1.897 4.697 1.00 92.31 93 ALA A C 1
ATOM 695 O O . ALA A 1 93 ? -17.187 -1.013 3.841 1.00 92.31 93 ALA A O 1
ATOM 696 N N . ALA A 1 94 ? -16.918 -1.628 5.982 1.00 92.12 94 ALA A N 1
ATOM 697 C CA . ALA A 1 94 ? -16.687 -0.279 6.494 1.00 92.12 94 ALA A CA 1
ATOM 698 C C . ALA A 1 94 ? -15.411 0.357 5.913 1.00 92.12 94 ALA A C 1
ATOM 700 O O . ALA A 1 94 ? -15.447 1.504 5.460 1.00 92.12 94 ALA A O 1
ATOM 701 N N . LEU A 1 95 ? -14.303 -0.394 5.853 1.00 92.44 95 LEU A N 1
ATOM 702 C CA . LEU A 1 95 ? -13.054 0.067 5.237 1.00 92.44 95 LEU A CA 1
ATOM 703 C C . LEU A 1 95 ? -13.245 0.392 3.751 1.00 92.44 95 LEU A C 1
ATOM 705 O O . LEU A 1 95 ? -12.874 1.476 3.301 1.00 92.44 95 LEU A O 1
ATOM 709 N N . LEU A 1 96 ? -13.855 -0.520 2.991 1.00 90.00 96 LEU A N 1
ATOM 710 C CA . LEU A 1 96 ? -14.088 -0.337 1.559 1.00 90.00 96 LEU A CA 1
ATOM 711 C C . LEU A 1 96 ? -15.044 0.826 1.282 1.00 90.00 96 LEU A C 1
ATOM 713 O O . LEU A 1 96 ? -14.787 1.614 0.375 1.00 90.00 96 LEU A O 1
ATOM 717 N N . MET A 1 97 ? -16.113 0.975 2.067 1.00 88.12 97 MET A N 1
ATOM 718 C CA . MET A 1 97 ? -17.039 2.104 1.947 1.00 88.12 97 MET A CA 1
ATOM 719 C C . MET A 1 97 ? -16.346 3.439 2.228 1.00 88.12 97 MET A C 1
ATOM 721 O O . MET A 1 97 ? -16.494 4.374 1.441 1.00 88.12 97 MET A O 1
ATOM 725 N N . SER A 1 98 ? -15.534 3.518 3.289 1.00 87.12 98 SER A N 1
ATOM 726 C CA . SER A 1 98 ? -14.761 4.724 3.604 1.00 87.12 98 SER A CA 1
ATOM 727 C C . SER A 1 98 ? -13.785 5.086 2.485 1.00 87.12 98 SER A C 1
ATOM 729 O O . SER A 1 98 ? -13.646 6.257 2.144 1.00 87.12 98 SER A O 1
ATOM 731 N N . LEU A 1 99 ? -13.108 4.092 1.906 1.00 87.06 99 LEU A N 1
ATOM 732 C CA . LEU A 1 99 ? -12.130 4.300 0.839 1.00 87.06 99 LEU A CA 1
ATOM 733 C C . LEU A 1 99 ? -12.787 4.646 -0.506 1.00 87.06 99 LEU A C 1
ATOM 735 O O . LEU A 1 99 ? -12.222 5.420 -1.273 1.00 87.06 99 LEU A O 1
ATOM 739 N N . ARG A 1 100 ? -13.991 4.132 -0.788 1.00 80.31 100 ARG A N 1
ATOM 740 C CA . ARG A 1 100 ? -14.781 4.499 -1.979 1.00 80.31 100 ARG A CA 1
ATOM 741 C C . ARG A 1 100 ? -15.332 5.923 -1.902 1.00 80.31 100 ARG A C 1
ATOM 743 O O . ARG A 1 100 ? -15.405 6.592 -2.925 1.00 80.31 100 ARG A O 1
ATOM 750 N N . GLY A 1 101 ? -15.705 6.381 -0.706 1.00 67.38 101 GLY A N 1
ATOM 751 C CA . GLY A 1 101 ? -16.208 7.739 -0.470 1.00 67.38 101 GLY A CA 1
ATOM 752 C C . GLY A 1 101 ? -15.125 8.823 -0.423 1.00 67.38 101 GLY A C 1
ATOM 753 O O . GLY A 1 101 ? -15.452 10.006 -0.380 1.00 67.38 101 GLY A O 1
ATOM 754 N N . ALA A 1 102 ? -13.843 8.448 -0.435 1.00 65.56 102 ALA A N 1
ATOM 755 C CA . ALA A 1 102 ? -12.724 9.379 -0.376 1.00 65.56 102 ALA A CA 1
ATOM 756 C C . ALA A 1 102 ? -12.476 10.059 -1.739 1.00 65.56 102 ALA A C 1
ATOM 758 O O . ALA A 1 102 ? -11.522 9.735 -2.445 1.00 65.56 102 ALA A O 1
ATOM 759 N N . SER A 1 103 ? -13.322 11.018 -2.125 1.00 53.78 103 SER A N 1
ATOM 760 C CA . SER A 1 103 ? -13.025 11.901 -3.260 1.00 53.78 103 SER A CA 1
ATOM 761 C C . SER A 1 103 ? -12.081 13.024 -2.830 1.00 53.78 103 SER A C 1
ATOM 763 O O . SER A 1 103 ? -12.352 13.690 -1.834 1.00 53.78 103 SER A O 1
ATOM 765 N N . LEU A 1 104 ? -10.999 13.228 -3.592 1.00 55.44 104 LEU A N 1
ATOM 766 C CA . LEU A 1 104 ? -10.098 14.392 -3.579 1.00 55.44 104 LEU A CA 1
ATOM 767 C C . LEU A 1 104 ? -9.929 15.049 -2.191 1.00 55.44 104 LEU A C 1
ATOM 769 O O . LEU A 1 104 ? -10.346 16.179 -1.950 1.00 55.44 104 LEU A O 1
ATOM 773 N N . ALA A 1 105 ? -9.315 14.314 -1.261 1.00 56.44 105 ALA A N 1
ATOM 774 C CA . ALA A 1 105 ? -8.911 14.847 0.035 1.00 56.44 105 ALA A CA 1
ATOM 775 C C . ALA A 1 105 ? -7.958 16.039 -0.172 1.00 56.44 105 ALA A C 1
ATOM 777 O O . ALA A 1 105 ? -6.782 15.856 -0.482 1.00 56.44 105 ALA A O 1
ATOM 778 N N . THR A 1 106 ? -8.462 17.265 -0.028 1.00 56.72 106 THR A N 1
ATOM 779 C CA . THR A 1 106 ? -7.657 18.490 -0.171 1.00 56.72 106 THR A CA 1
ATOM 780 C C . THR A 1 106 ? -6.829 18.772 1.082 1.00 56.72 106 THR A C 1
ATOM 782 O O . THR A 1 106 ? -5.780 19.413 1.002 1.00 56.72 106 THR A O 1
ATOM 785 N N . ALA A 1 107 ? -7.254 18.258 2.241 1.00 61.12 107 ALA A N 1
ATOM 786 C CA . ALA A 1 107 ? -6.524 18.383 3.492 1.00 61.12 107 ALA A CA 1
ATOM 787 C C . ALA A 1 107 ? -5.499 17.248 3.673 1.00 61.12 107 ALA A C 1
ATOM 789 O O . ALA A 1 107 ? -5.804 16.063 3.543 1.00 61.12 107 ALA A O 1
ATOM 790 N N . VAL A 1 108 ? -4.275 17.611 4.074 1.00 69.31 108 VAL A N 1
ATOM 791 C CA . VAL A 1 108 ? -3.163 16.672 4.341 1.00 69.31 108 VAL A CA 1
ATOM 792 C C . VAL A 1 108 ? -3.548 15.575 5.343 1.00 69.31 108 VAL A C 1
ATOM 794 O O . VAL A 1 108 ? -3.104 14.432 5.222 1.00 69.31 108 VAL A O 1
ATOM 797 N N . ALA A 1 109 ? -4.374 15.909 6.337 1.00 71.25 109 ALA A N 1
ATOM 798 C CA . ALA A 1 109 ? -4.820 14.961 7.353 1.00 71.25 109 ALA A CA 1
ATOM 799 C C . ALA A 1 109 ? -5.701 13.847 6.761 1.00 71.25 109 ALA A C 1
ATOM 801 O O . ALA A 1 109 ? -5.511 12.681 7.107 1.00 71.25 109 ALA A O 1
ATOM 802 N N . ASP A 1 110 ? -6.569 14.181 5.805 1.00 79.19 110 ASP A N 1
ATOM 803 C CA . ASP A 1 110 ? -7.438 13.219 5.123 1.00 79.19 110 ASP A CA 1
ATOM 804 C C . ASP A 1 110 ? -6.635 12.313 4.180 1.00 79.19 110 ASP A C 1
ATOM 806 O O . ASP A 1 110 ? -6.858 11.104 4.134 1.00 79.19 110 ASP A O 1
ATOM 810 N N . VAL A 1 111 ? -5.610 12.852 3.506 1.00 81.69 111 VAL A N 1
ATOM 811 C CA . VAL A 1 111 ? -4.661 12.044 2.715 1.00 81.69 111 VAL A CA 1
ATOM 812 C C . VAL A 1 111 ? -3.940 11.025 3.602 1.00 81.69 111 VAL A C 1
ATOM 814 O O . VAL A 1 111 ? -3.820 9.850 3.245 1.00 81.69 111 VAL A O 1
ATOM 817 N N . ARG A 1 112 ? -3.478 11.450 4.786 1.00 87.69 112 ARG A N 1
ATOM 818 C CA . ARG A 1 112 ? -2.797 10.558 5.733 1.00 87.69 112 ARG A CA 1
ATOM 819 C C . ARG A 1 112 ? -3.742 9.494 6.290 1.00 87.69 112 ARG A C 1
ATOM 821 O O . ARG A 1 112 ? -3.344 8.333 6.358 1.00 87.69 112 ARG A O 1
ATOM 828 N N . LEU A 1 113 ? -4.971 9.868 6.646 1.00 89.31 113 LEU A N 1
ATOM 829 C CA . LEU A 1 113 ? -6.007 8.937 7.092 1.00 89.31 113 LEU A CA 1
ATOM 830 C C . LEU A 1 113 ? -6.275 7.870 6.022 1.00 89.31 113 LEU A C 1
ATOM 832 O O . LEU A 1 113 ? -6.148 6.679 6.301 1.00 89.31 113 LEU A O 1
ATOM 836 N N . ASN A 1 114 ? -6.536 8.286 4.782 1.00 88.56 114 ASN A N 1
ATOM 837 C CA . ASN A 1 114 ? -6.788 7.373 3.667 1.00 88.56 114 ASN A CA 1
ATOM 838 C C . ASN A 1 114 ? -5.600 6.441 3.408 1.00 88.56 114 ASN A C 1
ATOM 840 O O . ASN A 1 114 ? -5.792 5.245 3.198 1.00 88.56 114 ASN A O 1
ATOM 844 N N . SER A 1 115 ? -4.364 6.946 3.488 1.00 89.56 115 SER A N 1
ATOM 845 C CA . SER A 1 115 ? -3.168 6.107 3.359 1.00 89.56 115 SER A CA 1
ATOM 846 C C . SER A 1 115 ? -3.067 5.047 4.462 1.00 89.56 115 SER A C 1
ATOM 848 O O . SER A 1 115 ? -2.603 3.942 4.179 1.00 89.56 115 SER A O 1
ATOM 850 N N . LEU A 1 116 ? -3.441 5.364 5.704 1.00 92.62 116 LEU A N 1
ATOM 851 C CA . LEU A 1 116 ? -3.422 4.405 6.816 1.00 92.62 116 LEU A CA 1
ATOM 852 C C . LEU A 1 116 ? -4.511 3.345 6.652 1.00 92.62 116 LEU A C 1
ATOM 854 O O . LEU A 1 116 ? -4.241 2.160 6.830 1.00 92.62 116 LEU A O 1
ATOM 858 N N . LEU A 1 117 ? -5.712 3.747 6.235 1.00 93.62 117 LEU A N 1
ATOM 859 C CA . LEU A 1 117 ? -6.799 2.814 5.933 1.00 93.62 117 LEU A CA 1
ATOM 860 C C . LEU A 1 117 ? -6.441 1.894 4.756 1.00 93.62 117 LEU A C 1
ATOM 862 O O . LEU A 1 117 ? -6.658 0.686 4.839 1.00 93.62 117 LEU A O 1
ATOM 866 N N . CYS A 1 118 ? -5.800 2.427 3.707 1.00 93.81 118 CYS A N 1
ATOM 867 C CA . CYS A 1 118 ? -5.245 1.616 2.620 1.00 93.81 118 CYS A CA 1
ATOM 868 C C . CYS A 1 118 ? -4.195 0.625 3.141 1.00 93.81 118 CYS A C 1
ATOM 870 O O . CYS A 1 118 ? -4.226 -0.537 2.754 1.00 93.81 118 CYS A O 1
ATOM 872 N N . SER A 1 119 ? -3.287 1.055 4.027 1.00 93.44 119 SER A N 1
ATOM 873 C CA . SER A 1 119 ? -2.277 0.184 4.657 1.00 93.44 119 SER A CA 1
ATOM 874 C C . SER A 1 119 ? -2.936 -0.973 5.421 1.00 93.44 119 SER A C 1
ATOM 876 O O . SER A 1 119 ? -2.575 -2.131 5.210 1.00 93.44 119 SER A O 1
ATOM 878 N N . CYS A 1 120 ? -3.961 -0.680 6.231 1.00 94.88 120 CYS A N 1
ATOM 879 C CA . CYS A 1 120 ? -4.730 -1.687 6.967 1.00 94.88 120 CYS A CA 1
ATOM 880 C C . CYS A 1 120 ? -5.392 -2.696 6.021 1.00 94.88 120 CYS A C 1
ATOM 882 O O . CYS A 1 120 ? -5.193 -3.900 6.176 1.00 94.88 120 CYS A O 1
ATOM 884 N N . LEU A 1 121 ? -6.113 -2.210 5.003 1.00 95.12 121 LEU A N 1
ATOM 885 C CA . LEU A 1 121 ? -6.751 -3.063 4.000 1.00 95.12 121 LEU A CA 1
ATOM 886 C C . LEU A 1 121 ? -5.721 -3.939 3.274 1.00 95.12 121 LEU A C 1
ATOM 888 O O . LEU A 1 121 ? -5.919 -5.139 3.139 1.00 95.12 121 LEU A O 1
ATOM 892 N N . CYS A 1 122 ? -4.591 -3.368 2.853 1.00 95.00 122 CYS A N 1
ATOM 893 C CA . CYS A 1 122 ? -3.550 -4.109 2.142 1.00 95.00 122 CYS A CA 1
ATOM 894 C C . CYS A 1 122 ? -2.932 -5.218 2.998 1.00 95.00 122 CYS A C 1
ATOM 896 O O . CYS A 1 122 ? -2.618 -6.280 2.467 1.00 95.00 122 CYS A O 1
ATOM 898 N N . ARG A 1 123 ? -2.775 -5.010 4.312 1.00 94.19 123 ARG A N 1
ATOM 899 C CA . ARG A 1 123 ? -2.327 -6.073 5.224 1.00 94.19 123 ARG A CA 1
ATOM 900 C C . ARG A 1 123 ? -3.358 -7.188 5.341 1.00 94.19 123 ARG A C 1
ATOM 902 O O . ARG A 1 123 ? -2.972 -8.344 5.232 1.00 94.19 123 ARG A O 1
ATOM 909 N N . ILE A 1 124 ? -4.641 -6.846 5.478 1.00 94.25 124 ILE A N 1
ATOM 910 C CA . ILE A 1 124 ? -5.730 -7.835 5.495 1.00 94.25 124 ILE A CA 1
ATOM 911 C C . ILE A 1 124 ? -5.722 -8.664 4.206 1.00 94.25 124 ILE A C 1
ATOM 913 O O . ILE A 1 124 ? -5.706 -9.890 4.277 1.00 94.25 124 ILE A O 1
ATOM 917 N N . ILE A 1 125 ? -5.608 -8.011 3.043 1.00 94.81 125 ILE A N 1
ATOM 918 C CA . ILE A 1 125 ? -5.458 -8.691 1.750 1.00 94.81 125 ILE A CA 1
ATOM 919 C C . ILE A 1 125 ? -4.258 -9.643 1.784 1.00 94.81 125 ILE A C 1
ATOM 921 O O . ILE A 1 125 ? -4.390 -10.797 1.399 1.00 94.81 125 ILE A O 1
ATOM 925 N N . CYS A 1 126 ? -3.093 -9.201 2.271 1.00 92.94 126 CYS A N 1
ATOM 926 C CA . CYS A 1 126 ? -1.907 -10.060 2.359 1.00 92.94 126 CYS A CA 1
ATOM 927 C C . CYS A 1 126 ? -2.131 -11.299 3.241 1.00 92.94 126 CYS A C 1
ATOM 929 O O . CYS A 1 126 ? -1.608 -12.365 2.916 1.00 92.94 126 CYS A O 1
ATOM 931 N N . PHE A 1 127 ? -2.881 -11.169 4.339 1.00 92.25 127 PHE A N 1
ATOM 932 C CA . PHE A 1 127 ? -3.179 -12.282 5.243 1.00 92.25 127 PHE A CA 1
ATOM 933 C C . PHE A 1 127 ? -4.155 -13.283 4.619 1.00 92.25 127 PHE A C 1
ATOM 935 O O . PHE A 1 127 ? -3.947 -14.491 4.720 1.00 92.25 127 PHE A O 1
ATOM 942 N N . GLU A 1 128 ? -5.194 -12.787 3.950 1.00 92.06 128 GLU A N 1
ATOM 943 C CA . GLU A 1 128 ? -6.278 -13.618 3.421 1.00 92.06 128 GLU A CA 1
ATOM 944 C C . GLU A 1 128 ? -6.004 -14.202 2.037 1.00 92.06 128 GLU A C 1
ATOM 946 O O . GLU A 1 128 ? -6.577 -15.228 1.690 1.00 92.06 128 GLU A O 1
ATOM 951 N N . TYR A 1 129 ? -5.128 -13.583 1.246 1.00 90.81 129 TYR A N 1
ATOM 952 C CA . TYR A 1 129 ? -4.795 -14.074 -0.087 1.00 90.81 129 TYR A CA 1
ATOM 953 C C . TYR A 1 129 ? -4.254 -15.520 -0.022 1.00 90.81 129 TYR A C 1
ATOM 955 O O . TYR A 1 129 ? -3.542 -15.850 0.925 1.00 90.81 129 TYR A O 1
ATOM 963 N N . PRO A 1 130 ? -4.492 -16.397 -1.012 1.00 88.44 130 PRO A N 1
ATOM 964 C CA . PRO A 1 130 ? -5.330 -16.198 -2.188 1.00 88.44 130 PRO A CA 1
ATOM 965 C C . PRO A 1 130 ? -6.824 -16.378 -1.886 1.00 88.44 130 PRO A C 1
ATOM 967 O O . PRO A 1 130 ? -7.242 -17.393 -1.332 1.00 88.44 130 PRO A O 1
ATOM 970 N N . THR A 1 131 ? -7.632 -15.430 -2.360 1.00 87.69 131 THR A N 1
ATOM 971 C CA . THR A 1 131 ? -9.098 -15.525 -2.371 1.00 87.69 131 THR A CA 1
ATOM 972 C C . THR A 1 131 ? -9.608 -14.872 -3.649 1.00 87.69 131 THR A C 1
ATOM 974 O O . THR A 1 131 ? -9.120 -13.810 -4.034 1.00 87.69 131 THR A O 1
ATOM 977 N N . THR A 1 132 ? -10.616 -15.463 -4.296 1.00 81.06 132 THR A N 1
ATOM 978 C CA . THR A 1 132 ? -11.143 -14.967 -5.583 1.00 81.06 132 THR A CA 1
ATOM 979 C C . THR A 1 132 ? -11.681 -13.535 -5.502 1.00 81.06 132 THR A C 1
ATOM 981 O O . THR A 1 132 ? -11.587 -12.786 -6.472 1.00 81.06 132 THR A O 1
ATOM 984 N N . CYS A 1 133 ? -12.200 -13.121 -4.342 1.00 89.31 133 CYS A N 1
ATOM 985 C CA . CYS A 1 133 ? -12.632 -11.744 -4.105 1.00 89.31 133 CYS A CA 1
ATOM 986 C C . CYS A 1 133 ? -11.465 -10.745 -4.158 1.00 89.31 133 CYS A C 1
ATOM 988 O O . CYS A 1 133 ? -11.627 -9.648 -4.692 1.00 89.31 133 CYS A O 1
ATOM 990 N N . TRP A 1 134 ? -10.285 -11.123 -3.658 1.00 93.75 134 TRP A N 1
ATOM 991 C CA . TRP A 1 134 ? -9.107 -10.260 -3.666 1.00 93.75 134 TRP A CA 1
ATOM 992 C C . TRP A 1 134 ? -8.484 -10.144 -5.049 1.00 93.75 134 TRP A C 1
ATOM 994 O O . TRP A 1 134 ? -8.042 -9.058 -5.413 1.00 93.75 134 TRP A O 1
ATOM 1004 N N . ASP A 1 135 ? -8.525 -11.211 -5.847 1.00 92.38 135 ASP A N 1
ATOM 1005 C CA . ASP A 1 135 ? -8.140 -11.144 -7.257 1.00 92.38 135 ASP A CA 1
ATOM 1006 C C . ASP A 1 135 ? -9.005 -10.135 -8.023 1.00 92.38 135 ASP A C 1
ATOM 1008 O O . ASP A 1 135 ? -8.470 -9.221 -8.653 1.00 92.38 135 ASP A O 1
ATOM 1012 N N . ALA A 1 136 ? -10.332 -10.246 -7.896 1.00 92.69 136 ALA A N 1
ATOM 1013 C CA . ALA A 1 136 ? -11.273 -9.324 -8.530 1.00 92.69 136 ALA A CA 1
ATOM 1014 C C . ALA A 1 136 ? -11.069 -7.877 -8.055 1.00 92.69 136 ALA A C 1
ATOM 1016 O O . ALA A 1 136 ? -11.004 -6.963 -8.871 1.00 92.69 136 ALA A O 1
ATOM 1017 N N . PHE A 1 137 ? -10.883 -7.663 -6.749 1.00 92.94 137 PHE A N 1
ATOM 1018 C CA . PHE A 1 137 ? -10.632 -6.334 -6.189 1.00 92.94 137 PHE A CA 1
ATOM 1019 C C . PHE A 1 137 ? -9.322 -5.708 -6.691 1.00 92.94 137 PHE A C 1
ATOM 1021 O O . PHE A 1 137 ? -9.274 -4.515 -7.006 1.00 92.94 137 PHE A O 1
ATOM 1028 N N . ILE A 1 138 ? -8.245 -6.495 -6.785 1.00 94.94 138 ILE A N 1
ATOM 1029 C CA . ILE A 1 138 ? -6.975 -6.028 -7.355 1.00 94.94 138 ILE A CA 1
ATOM 1030 C C . ILE A 1 138 ? -7.180 -5.664 -8.829 1.00 94.94 138 ILE A C 1
ATOM 1032 O O . ILE A 1 138 ? -6.715 -4.609 -9.261 1.00 94.94 138 ILE A O 1
ATOM 1036 N N . ASP A 1 139 ? -7.914 -6.478 -9.588 1.00 93.50 139 ASP A N 1
ATOM 1037 C CA . ASP A 1 139 ? -8.210 -6.196 -10.993 1.00 93.50 139 ASP A CA 1
ATOM 1038 C C . ASP A 1 139 ? -9.078 -4.948 -11.176 1.00 93.50 139 ASP A C 1
ATOM 1040 O O . ASP A 1 139 ? -8.819 -4.173 -12.099 1.00 93.50 139 ASP A O 1
ATOM 1044 N N . GLU A 1 140 ? -10.045 -4.702 -10.292 1.00 91.00 140 GLU A N 1
ATOM 1045 C CA . GLU A 1 140 ? -10.815 -3.454 -10.232 1.00 91.00 140 GLU A CA 1
ATOM 1046 C C . GLU A 1 140 ? -9.899 -2.253 -9.970 1.00 91.00 140 GLU A C 1
ATOM 1048 O O . GLU A 1 140 ? -9.977 -1.252 -10.684 1.00 91.00 140 GLU A O 1
ATOM 1053 N N . CYS A 1 141 ? -8.980 -2.359 -9.003 1.00 91.44 141 CYS A N 1
ATOM 1054 C CA . CYS A 1 141 ? -8.023 -1.294 -8.696 1.00 91.44 141 CYS A CA 1
ATOM 1055 C C . CYS A 1 141 ? -7.114 -0.983 -9.890 1.00 91.44 141 CYS A C 1
ATOM 1057 O O . CYS A 1 141 ? -6.932 0.184 -10.236 1.00 91.44 141 CYS A O 1
ATOM 1059 N N . VAL A 1 142 ? -6.560 -2.009 -10.543 1.00 92.25 142 VAL A N 1
ATOM 1060 C CA . VAL A 1 142 ? -5.724 -1.827 -11.739 1.00 92.25 142 VAL A CA 1
ATOM 1061 C C . VAL A 1 142 ? -6.538 -1.222 -12.874 1.00 92.25 142 VAL A C 1
ATOM 1063 O O . VAL A 1 142 ? -6.072 -0.291 -13.523 1.00 92.25 142 VAL A O 1
ATOM 1066 N N . SER A 1 143 ? -7.758 -1.709 -13.100 1.00 90.00 143 SER A N 1
ATOM 1067 C CA . SER A 1 143 ? -8.615 -1.207 -14.175 1.00 90.00 143 SER A CA 1
ATOM 1068 C C . SER A 1 143 ? -8.960 0.261 -13.963 1.00 90.00 143 SER A C 1
ATOM 1070 O O . SER A 1 143 ? -8.802 1.030 -14.899 1.00 90.00 143 SER A O 1
ATOM 1072 N N . ALA A 1 144 ? -9.302 0.670 -12.739 1.00 86.25 144 ALA A N 1
ATOM 1073 C CA . ALA A 1 144 ? -9.567 2.068 -12.404 1.00 86.25 144 ALA A CA 1
ATOM 1074 C C . ALA A 1 144 ? -8.344 2.980 -12.609 1.00 86.25 144 ALA A C 1
ATOM 1076 O O . ALA A 1 144 ? -8.493 4.126 -13.019 1.00 86.25 144 ALA A O 1
ATOM 1077 N N . VAL A 1 145 ? -7.128 2.488 -12.341 1.00 85.75 145 VAL A N 1
ATOM 1078 C CA . VAL A 1 145 ? -5.893 3.254 -12.589 1.00 85.75 145 VAL A CA 1
ATOM 1079 C C . VAL A 1 145 ? -5.606 3.378 -14.084 1.00 85.75 145 VAL A C 1
ATOM 1081 O O . VAL A 1 145 ? -5.227 4.453 -14.544 1.00 85.75 145 VAL A O 1
ATOM 1084 N N . VAL A 1 146 ? -5.787 2.292 -14.836 1.00 85.00 146 VAL A N 1
ATOM 1085 C CA . VAL A 1 146 ? -5.480 2.232 -16.272 1.00 85.00 146 VAL A CA 1
ATOM 1086 C C . VAL A 1 146 ? -6.537 2.946 -17.121 1.00 85.00 146 VAL A C 1
ATOM 1088 O O . VAL A 1 146 ? -6.196 3.512 -18.156 1.00 85.00 146 VAL A O 1
ATOM 1091 N N . SER A 1 147 ? -7.804 2.937 -16.696 1.00 79.19 147 SER A N 1
ATOM 1092 C CA . SER A 1 147 ? -8.910 3.589 -17.404 1.00 79.19 147 SER A CA 1
ATOM 1093 C C . SER A 1 147 ? -9.009 5.086 -17.139 1.00 79.19 147 SER A C 1
ATOM 1095 O O . SER A 1 147 ? -9.677 5.766 -17.909 1.00 79.19 147 SER A O 1
ATOM 1097 N N . ALA A 1 148 ? -8.389 5.585 -16.063 1.00 67.69 148 ALA A N 1
ATOM 1098 C CA . ALA A 1 148 ? -8.450 6.997 -15.714 1.00 67.69 148 ALA A CA 1
ATOM 1099 C C . ALA A 1 148 ? -7.779 7.838 -16.804 1.00 67.69 148 ALA A C 1
ATOM 1101 O O . ALA A 1 148 ? -6.573 7.693 -17.048 1.00 67.69 148 ALA A O 1
ATOM 1102 N N . ASP A 1 149 ? -8.540 8.721 -17.447 1.00 66.06 149 ASP A N 1
ATOM 1103 C CA . ASP A 1 149 ? -7.977 9.644 -18.430 1.00 66.06 149 ASP A CA 1
ATOM 1104 C C . ASP A 1 149 ? -7.103 10.719 -17.750 1.00 66.06 149 ASP A C 1
ATOM 1106 O O . ASP A 1 149 ? -7.117 10.889 -16.530 1.00 66.06 149 ASP A O 1
ATOM 1110 N N . ALA A 1 150 ? -6.287 11.449 -18.516 1.00 62.22 150 ALA A N 1
ATOM 1111 C CA . ALA A 1 150 ? -5.376 12.451 -17.947 1.00 62.22 150 ALA A CA 1
ATOM 1112 C C . ALA A 1 150 ? -6.106 13.534 -17.119 1.00 62.22 150 ALA A C 1
ATOM 1114 O O . ALA A 1 150 ? -5.538 14.071 -16.168 1.00 62.22 150 ALA A O 1
ATOM 1115 N N . THR A 1 151 ? -7.365 13.821 -17.451 1.00 57.25 151 THR A N 1
ATOM 1116 C CA . THR A 1 151 ? -8.205 14.818 -16.783 1.00 57.25 151 THR A CA 1
ATOM 1117 C C . THR A 1 151 ? -8.708 14.295 -15.438 1.00 57.25 151 THR A C 1
ATOM 1119 O O . THR A 1 151 ? -8.626 14.987 -14.426 1.00 57.25 151 THR A O 1
ATOM 1122 N N . GLU A 1 152 ? -9.161 13.045 -15.404 1.00 61.59 152 GLU A N 1
ATOM 1123 C CA . GLU A 1 152 ? -9.578 12.317 -14.210 1.00 61.59 152 GLU A CA 1
ATOM 1124 C C . GLU A 1 152 ? -8.405 12.118 -13.248 1.00 61.59 152 GLU A C 1
ATOM 1126 O O . GLU A 1 152 ? -8.543 12.314 -12.041 1.00 61.59 152 GLU A O 1
ATOM 1131 N N . GLN A 1 153 ? -7.217 11.814 -13.770 1.00 62.53 153 GLN A N 1
ATOM 1132 C CA . GLN A 1 153 ? -6.001 11.719 -12.963 1.00 62.53 153 GLN A CA 1
ATOM 1133 C C . GLN A 1 153 ? -5.640 13.056 -12.313 1.00 62.53 153 GLN A C 1
ATOM 1135 O O . GLN A 1 153 ? -5.306 13.097 -11.127 1.00 62.53 153 GLN A O 1
ATOM 1140 N N . GLN A 1 154 ? -5.751 14.155 -13.062 1.00 58.72 154 GLN A N 1
ATOM 1141 C CA . GLN A 1 154 ? -5.512 15.498 -12.541 1.00 58.72 154 GLN A CA 1
ATOM 1142 C C . GLN A 1 154 ? -6.596 15.934 -11.541 1.00 58.72 154 GLN A C 1
ATOM 1144 O O . GLN A 1 154 ? -6.314 16.694 -10.615 1.00 58.72 154 GLN A O 1
ATOM 1149 N N . ALA A 1 155 ? -7.807 15.385 -11.663 1.00 59.06 155 ALA A N 1
ATOM 1150 C CA . ALA A 1 155 ? -8.880 15.490 -10.678 1.00 59.06 155 ALA A CA 1
ATOM 1151 C C . ALA A 1 155 ? -8.717 14.519 -9.488 1.00 59.06 155 ALA A C 1
ATOM 1153 O O . ALA A 1 155 ? -9.629 14.377 -8.678 1.00 59.06 155 ALA A O 1
ATOM 1154 N N . GLY A 1 156 ? -7.583 13.824 -9.353 1.00 60.56 156 GLY A N 1
ATOM 1155 C CA . GLY A 1 156 ? -7.330 12.905 -8.242 1.00 60.56 156 GLY A CA 1
ATOM 1156 C C . GLY A 1 156 ? -8.211 11.649 -8.241 1.00 60.56 156 GLY A C 1
ATOM 1157 O O . GLY A 1 156 ? -8.209 10.906 -7.253 1.00 60.56 156 GLY A O 1
ATOM 1158 N N . CYS A 1 157 ? -8.941 11.375 -9.328 1.00 64.00 157 CYS A N 1
ATOM 1159 C CA . CYS A 1 157 ? -9.643 10.111 -9.508 1.00 64.00 157 CYS A CA 1
ATOM 1160 C C . CYS A 1 157 ? -8.620 8.969 -9.525 1.00 64.00 157 CYS A C 1
ATOM 1162 O O . CYS A 1 157 ? -7.548 9.059 -10.126 1.00 64.00 157 CYS A O 1
ATOM 1164 N N . GLY A 1 158 ? -8.926 7.886 -8.813 1.00 74.06 158 GLY A N 1
ATOM 1165 C CA . GLY A 1 158 ? -8.020 6.746 -8.707 1.00 74.06 158 GLY A CA 1
ATOM 1166 C C . GLY A 1 158 ? -6.916 6.889 -7.653 1.00 74.06 158 GLY A C 1
ATOM 1167 O O . GLY A 1 158 ? -6.135 5.954 -7.499 1.00 74.06 158 GLY A O 1
ATOM 1168 N N . LEU A 1 159 ? -6.817 7.999 -6.901 1.00 79.50 159 LEU A N 1
ATOM 1169 C CA . LEU A 1 159 ? -5.762 8.187 -5.886 1.00 79.50 159 LEU A CA 1
ATOM 1170 C C . LEU A 1 159 ? -5.733 7.046 -4.856 1.00 79.50 159 LEU A C 1
ATOM 1172 O O . LEU A 1 159 ? -4.662 6.552 -4.493 1.00 79.50 159 LEU A O 1
ATOM 1176 N N . VAL A 1 160 ? -6.907 6.604 -4.411 1.00 86.06 160 VAL A N 1
ATOM 1177 C CA . VAL A 1 160 ? -7.051 5.497 -3.463 1.00 86.06 160 VAL A CA 1
ATOM 1178 C C . VAL A 1 160 ? -6.547 4.197 -4.085 1.00 86.06 160 VAL A C 1
ATOM 1180 O O . VAL A 1 160 ? -5.729 3.512 -3.482 1.00 86.06 160 VAL A O 1
ATOM 1183 N N . GLN A 1 161 ? -6.940 3.892 -5.321 1.00 89.19 161 GLN A N 1
ATOM 1184 C CA . GLN A 1 161 ? -6.515 2.696 -6.049 1.00 89.19 161 GLN A CA 1
ATOM 1185 C C . GLN A 1 161 ? -5.004 2.705 -6.316 1.00 89.19 161 GLN A C 1
ATOM 1187 O O . GLN A 1 161 ? -4.336 1.702 -6.075 1.00 89.19 161 GLN A O 1
ATOM 1192 N N . ARG A 1 162 ? -4.427 3.852 -6.703 1.00 89.06 162 ARG A N 1
ATOM 1193 C CA . ARG A 1 162 ? -2.969 4.046 -6.817 1.00 89.06 162 ARG A CA 1
ATOM 1194 C C . ARG A 1 162 ? -2.272 3.760 -5.484 1.00 89.06 162 ARG A C 1
ATOM 1196 O O . ARG A 1 162 ? -1.261 3.060 -5.450 1.00 89.06 162 ARG A O 1
ATOM 1203 N N . THR A 1 163 ? -2.834 4.268 -4.386 1.00 90.69 163 THR A N 1
ATOM 1204 C CA . THR A 1 163 ? -2.309 4.049 -3.032 1.00 90.69 163 THR A CA 1
ATOM 1205 C C . THR A 1 163 ? -2.396 2.577 -2.634 1.00 90.69 163 THR A C 1
ATOM 1207 O O . THR A 1 163 ? -1.427 2.043 -2.107 1.00 90.69 163 THR A O 1
ATOM 1210 N N . ILE A 1 164 ? -3.506 1.896 -2.929 1.00 93.25 164 ILE A N 1
ATOM 1211 C CA . ILE A 1 164 ? -3.683 0.459 -2.682 1.00 93.25 164 ILE A CA 1
ATOM 1212 C C . ILE A 1 164 ? -2.623 -0.346 -3.434 1.00 93.25 164 ILE A C 1
ATOM 1214 O O . ILE A 1 164 ? -1.925 -1.140 -2.812 1.00 93.25 164 ILE A O 1
ATOM 1218 N N . LEU A 1 165 ? -2.433 -0.115 -4.738 1.00 94.62 165 LEU A N 1
ATOM 1219 C CA . LEU A 1 165 ? -1.423 -0.841 -5.520 1.00 94.62 165 LEU A CA 1
ATOM 1220 C C . LEU A 1 165 ? -0.009 -0.641 -4.954 1.00 94.62 165 LEU A C 1
ATOM 1222 O O . LEU A 1 165 ? 0.752 -1.603 -4.835 1.00 94.62 165 LEU A O 1
ATOM 1226 N N . LEU A 1 166 ? 0.327 0.585 -4.543 1.00 94.44 166 LEU A N 1
ATOM 1227 C CA . LEU A 1 166 ? 1.612 0.884 -3.913 1.00 94.44 166 LEU A CA 1
ATOM 1228 C C . LEU A 1 166 ? 1.768 0.176 -2.555 1.00 94.44 166 LEU A C 1
ATOM 1230 O O . LEU A 1 166 ? 2.787 -0.464 -2.303 1.00 94.44 166 LEU A O 1
ATOM 1234 N N . ARG A 1 167 ? 0.751 0.240 -1.687 1.00 94.00 167 ARG A N 1
ATOM 1235 C CA . ARG A 1 167 ? 0.773 -0.394 -0.358 1.00 94.00 167 ARG A CA 1
ATOM 1236 C C . ARG A 1 167 ? 0.757 -1.920 -0.433 1.00 94.00 167 ARG A C 1
ATOM 1238 O O . ARG A 1 167 ? 1.391 -2.564 0.402 1.00 94.00 167 ARG A O 1
ATOM 1245 N N . LEU A 1 168 ? 0.098 -2.511 -1.426 1.00 95.50 168 LEU A N 1
ATOM 1246 C CA . LEU A 1 168 ? 0.187 -3.946 -1.697 1.00 95.50 168 LEU A CA 1
ATOM 1247 C C . LEU A 1 168 ? 1.617 -4.329 -2.089 1.00 95.50 168 LEU A C 1
ATOM 1249 O O . LEU A 1 168 ? 2.177 -5.251 -1.502 1.00 95.50 168 LEU A O 1
ATOM 1253 N N . ALA A 1 169 ? 2.249 -3.583 -2.999 1.00 94.81 169 ALA A N 1
ATOM 1254 C CA . ALA A 1 169 ? 3.639 -3.824 -3.391 1.00 94.81 169 ALA A CA 1
ATOM 1255 C C . ALA A 1 169 ? 4.619 -3.721 -2.208 1.00 94.81 169 ALA A C 1
ATOM 1257 O O . ALA A 1 169 ? 5.573 -4.492 -2.118 1.00 94.81 169 ALA A O 1
ATOM 1258 N N . GLU A 1 170 ? 4.368 -2.810 -1.265 1.00 92.25 170 GLU A N 1
ATOM 1259 C CA . GLU A 1 170 ? 5.162 -2.686 -0.042 1.00 92.25 170 GLU A CA 1
ATOM 1260 C C . GLU A 1 170 ? 4.992 -3.878 0.912 1.00 92.25 170 GLU A C 1
ATOM 1262 O O . GLU A 1 170 ? 5.971 -4.304 1.525 1.00 92.25 170 GLU A O 1
ATOM 1267 N N . ASN A 1 171 ? 3.782 -4.420 1.065 1.00 88.69 171 ASN A N 1
ATOM 1268 C CA . ASN A 1 171 ? 3.467 -5.383 2.129 1.00 88.69 171 ASN A CA 1
ATOM 1269 C C . ASN A 1 171 ? 3.389 -6.849 1.667 1.00 88.69 171 ASN A C 1
ATOM 1271 O O . ASN A 1 171 ? 3.504 -7.743 2.497 1.00 88.69 171 ASN A O 1
ATOM 1275 N N . CYS A 1 172 ? 3.273 -7.118 0.364 1.00 90.00 172 CYS A N 1
ATOM 1276 C CA . CYS A 1 172 ? 3.059 -8.467 -0.180 1.00 90.00 172 CYS A CA 1
ATOM 1277 C C . CYS A 1 172 ? 4.237 -9.443 -0.026 1.00 90.00 172 CYS A C 1
ATOM 1279 O O . CYS A 1 172 ? 4.103 -10.614 -0.364 1.00 90.00 172 CYS A O 1
ATOM 1281 N N . ALA A 1 173 ? 5.393 -8.996 0.466 1.00 85.69 173 ALA A N 1
ATOM 1282 C CA . ALA A 1 173 ? 6.598 -9.818 0.566 1.00 85.69 173 ALA A CA 1
ATOM 1283 C C . ALA A 1 173 ? 6.428 -11.055 1.460 1.00 85.69 173 ALA A C 1
ATOM 1285 O O . ALA A 1 173 ? 7.038 -12.087 1.196 1.00 85.69 173 ALA A O 1
ATOM 1286 N N . SER A 1 174 ? 5.581 -10.966 2.490 1.00 84.44 174 SER A N 1
ATOM 1287 C CA . SER A 1 174 ? 5.237 -12.101 3.354 1.00 84.44 174 SER A CA 1
ATOM 1288 C C . SER A 1 174 ? 4.285 -13.098 2.688 1.00 84.44 174 SER A C 1
ATOM 1290 O O . SER A 1 174 ? 4.041 -14.165 3.243 1.00 84.44 174 SER A O 1
ATOM 1292 N N . LYS A 1 175 ? 3.743 -12.772 1.508 1.00 89.00 175 LYS A N 1
ATOM 1293 C CA . LYS A 1 175 ? 2.794 -13.610 0.784 1.00 89.00 175 LYS A CA 1
ATOM 1294 C C . LYS A 1 175 ? 3.223 -13.815 -0.665 1.00 89.00 175 LYS A C 1
ATOM 1296 O O . LYS A 1 175 ? 2.839 -13.066 -1.562 1.00 89.00 175 LYS A O 1
ATOM 1301 N N . ALA A 1 176 ? 3.987 -14.883 -0.896 1.00 87.62 176 ALA A N 1
ATOM 1302 C CA . ALA A 1 176 ? 4.603 -15.185 -2.188 1.00 87.62 176 ALA A CA 1
ATOM 1303 C C . ALA A 1 176 ? 3.605 -15.163 -3.358 1.00 87.62 176 ALA A C 1
ATOM 1305 O O . ALA A 1 176 ? 3.856 -14.490 -4.353 1.00 87.62 176 ALA A O 1
ATOM 1306 N N . ALA A 1 177 ? 2.448 -15.820 -3.224 1.00 88.94 177 ALA A N 1
ATOM 1307 C CA . ALA A 1 177 ? 1.430 -15.852 -4.276 1.00 88.94 177 ALA A CA 1
ATOM 1308 C C . ALA A 1 177 ? 0.938 -14.447 -4.685 1.00 88.94 177 ALA A C 1
ATOM 1310 O O . ALA A 1 177 ? 0.795 -14.163 -5.875 1.00 88.94 177 ALA A O 1
ATOM 1311 N N . LEU A 1 178 ? 0.740 -13.548 -3.712 1.00 92.25 178 LEU A N 1
ATOM 1312 C CA . LEU A 1 178 ? 0.363 -12.159 -3.979 1.00 92.25 178 LEU A CA 1
ATOM 1313 C C . LEU A 1 178 ? 1.521 -11.408 -4.643 1.00 92.25 178 LEU A C 1
ATOM 1315 O O . LEU A 1 178 ? 1.314 -10.722 -5.642 1.00 92.25 178 LEU A O 1
ATOM 1319 N N . TRP A 1 179 ? 2.747 -11.575 -4.137 1.00 93.50 179 TRP A N 1
ATOM 1320 C CA . TRP A 1 179 ? 3.937 -10.972 -4.740 1.00 93.50 179 TRP A CA 1
ATOM 1321 C C . TRP A 1 179 ? 4.086 -11.372 -6.215 1.00 93.50 179 TRP A C 1
ATOM 1323 O O . TRP A 1 179 ? 4.316 -10.506 -7.056 1.00 93.50 179 TRP A O 1
ATOM 1333 N N . TRP A 1 180 ? 3.901 -12.654 -6.557 1.00 90.31 180 TRP A N 1
ATOM 1334 C CA . TRP A 1 180 ? 4.015 -13.151 -7.934 1.00 90.31 180 TRP A CA 1
ATOM 1335 C C . TRP A 1 180 ? 2.949 -12.581 -8.866 1.00 90.31 180 TRP A C 1
ATOM 1337 O O . TRP A 1 180 ? 3.293 -12.179 -9.982 1.00 90.31 180 TRP A O 1
ATOM 1347 N N . ARG A 1 181 ? 1.694 -12.493 -8.404 1.00 92.12 181 ARG A N 1
ATOM 1348 C CA . ARG A 1 181 ? 0.605 -11.836 -9.142 1.00 92.12 181 ARG A CA 1
ATOM 1349 C C . ARG A 1 181 ? 0.942 -10.374 -9.419 1.00 92.12 181 ARG A C 1
ATOM 1351 O O . ARG A 1 181 ? 0.835 -9.914 -10.555 1.00 92.12 181 ARG A O 1
ATOM 1358 N N . LEU A 1 182 ? 1.403 -9.644 -8.400 1.00 94.88 182 LEU A N 1
ATOM 1359 C CA . LEU A 1 182 ? 1.770 -8.237 -8.557 1.00 94.88 182 LEU A CA 1
ATOM 1360 C C . LEU A 1 182 ? 2.947 -8.069 -9.530 1.00 94.88 182 LEU A C 1
ATOM 1362 O O . LEU A 1 182 ? 2.874 -7.280 -10.469 1.00 94.88 182 LEU A O 1
ATOM 1366 N N . ALA A 1 183 ? 4.009 -8.854 -9.344 1.00 93.94 183 ALA A N 1
ATOM 1367 C CA . ALA A 1 183 ? 5.241 -8.815 -10.130 1.00 93.94 183 ALA A CA 1
ATOM 1368 C C . ALA A 1 183 ? 5.097 -9.316 -11.578 1.00 93.94 183 ALA A C 1
ATOM 1370 O O . ALA A 1 183 ? 6.032 -9.154 -12.368 1.00 93.94 183 ALA A O 1
ATOM 1371 N N . SER A 1 184 ? 3.967 -9.938 -11.920 1.00 92.69 184 SER A N 1
ATOM 1372 C CA . SER A 1 184 ? 3.704 -10.489 -13.250 1.00 92.69 184 SER A CA 1
ATOM 1373 C C . SER A 1 184 ? 2.548 -9.765 -13.925 1.00 92.69 184 SER A C 1
ATOM 1375 O O . SER A 1 184 ? 2.776 -8.998 -14.857 1.00 92.69 184 SER A O 1
ATOM 1377 N N . ASP A 1 185 ? 1.330 -9.952 -13.428 1.00 92.62 185 ASP A N 1
ATOM 1378 C CA . ASP A 1 185 ? 0.116 -9.527 -14.122 1.00 92.62 185 ASP A CA 1
ATOM 1379 C C . ASP A 1 185 ? -0.161 -8.039 -13.912 1.00 92.62 185 ASP A C 1
ATOM 1381 O O . ASP A 1 185 ? -0.391 -7.299 -14.871 1.00 92.62 185 ASP A O 1
ATOM 1385 N N . VAL A 1 186 ? -0.069 -7.569 -12.663 1.00 94.75 186 VAL A N 1
ATOM 1386 C CA . VAL A 1 186 ? -0.334 -6.160 -12.338 1.00 94.75 186 VAL A CA 1
ATOM 1387 C C . VAL A 1 186 ? 0.714 -5.252 -12.964 1.00 94.75 186 VAL A C 1
ATOM 1389 O O . VAL A 1 186 ? 0.356 -4.301 -13.657 1.00 94.75 186 VAL A O 1
ATOM 1392 N N . VAL A 1 187 ? 2.005 -5.546 -12.773 1.00 94.88 187 VAL A N 1
ATOM 1393 C CA . VAL A 1 187 ? 3.061 -4.721 -13.373 1.00 94.88 187 VAL A CA 1
ATOM 1394 C C . VAL A 1 187 ? 2.981 -4.736 -14.898 1.00 94.88 187 VAL A C 1
ATOM 1396 O O . VAL A 1 187 ? 3.150 -3.678 -15.497 1.00 94.88 187 VAL A O 1
ATOM 1399 N N . ARG A 1 188 ? 2.689 -5.873 -15.546 1.00 94.00 188 ARG A N 1
ATOM 1400 C CA . ARG A 1 188 ? 2.544 -5.909 -17.011 1.00 94.00 188 ARG A CA 1
ATOM 1401 C C . ARG A 1 188 ? 1.470 -4.929 -17.490 1.00 94.00 188 ARG A C 1
ATOM 1403 O O . ARG A 1 188 ? 1.758 -4.102 -18.352 1.00 94.00 188 ARG A O 1
ATOM 1410 N N . ARG A 1 189 ? 0.288 -4.943 -16.862 1.00 92.62 189 ARG A N 1
ATOM 1411 C CA . ARG A 1 189 ? -0.809 -4.010 -17.178 1.00 92.62 189 ARG A CA 1
ATOM 1412 C C . ARG A 1 189 ? -0.425 -2.547 -16.925 1.00 92.62 189 ARG A C 1
ATOM 1414 O O . ARG A 1 189 ? -0.715 -1.687 -17.753 1.00 92.62 189 ARG A O 1
ATOM 1421 N N . LEU A 1 190 ? 0.256 -2.257 -15.813 1.00 91.75 190 LEU A N 1
ATOM 1422 C CA . LEU A 1 190 ? 0.730 -0.900 -15.504 1.00 91.75 190 LEU A CA 1
ATOM 1423 C C . LEU A 1 190 ? 1.771 -0.405 -16.516 1.00 91.75 190 LEU A C 1
ATOM 1425 O O . LEU A 1 190 ? 1.738 0.755 -16.915 1.00 91.75 190 LEU A O 1
ATOM 1429 N N . VAL A 1 191 ? 2.677 -1.279 -16.954 1.00 90.62 191 VAL A N 1
ATOM 1430 C CA . VAL A 1 191 ? 3.692 -0.957 -17.962 1.00 90.62 191 VAL A CA 1
ATOM 1431 C C . VAL A 1 191 ? 3.054 -0.692 -19.322 1.00 90.62 191 VAL A C 1
ATOM 1433 O O . VAL A 1 191 ? 3.444 0.256 -19.997 1.00 90.62 191 VAL A O 1
ATOM 1436 N N . GLU A 1 192 ? 2.080 -1.502 -19.739 1.00 88.69 192 GLU A N 1
ATOM 1437 C CA . GLU A 1 192 ? 1.335 -1.286 -20.987 1.00 88.69 192 GLU A CA 1
ATOM 1438 C C . GLU A 1 192 ? 0.619 0.064 -20.998 1.00 88.69 192 GLU A C 1
ATOM 1440 O O . GLU A 1 192 ? 0.726 0.812 -21.968 1.00 88.69 192 GLU A O 1
ATOM 1445 N N . TRP A 1 193 ? -0.026 0.417 -19.889 1.00 85.38 193 TRP A N 1
ATOM 1446 C CA . TRP A 1 193 ? -0.652 1.722 -19.705 1.00 85.38 193 TRP A CA 1
ATOM 1447 C C . TRP A 1 193 ? 0.359 2.877 -19.725 1.00 85.38 193 TRP A C 1
ATOM 1449 O O . TRP A 1 193 ? 0.153 3.880 -20.408 1.00 85.38 193 TRP A O 1
ATOM 1459 N N . ALA A 1 194 ? 1.498 2.723 -19.048 1.00 82.44 194 ALA A N 1
ATOM 1460 C CA . ALA A 1 194 ? 2.526 3.759 -18.954 1.00 82.44 194 ALA A CA 1
ATOM 1461 C C . ALA A 1 194 ? 3.303 4.010 -20.271 1.00 82.44 194 ALA A C 1
ATOM 1463 O O . ALA A 1 194 ? 4.054 4.988 -20.366 1.00 82.44 194 ALA A O 1
ATOM 1464 N N . LYS A 1 195 ? 3.139 3.149 -21.291 1.00 73.62 195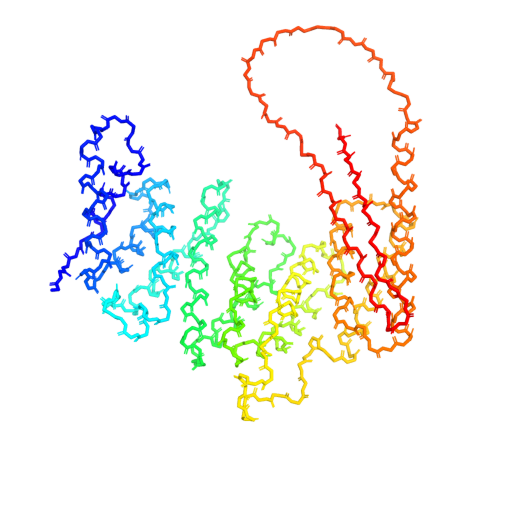 LYS A N 1
ATOM 1465 C CA . LYS A 1 195 ? 3.741 3.303 -22.632 1.00 73.62 195 LYS A CA 1
ATOM 1466 C C . LYS A 1 195 ? 3.026 4.336 -23.513 1.00 73.62 195 LYS A C 1
ATOM 1468 O O . LYS A 1 195 ? 3.621 4.777 -24.496 1.00 73.62 195 LYS A O 1
ATOM 1473 N N . VAL A 1 196 ? 1.780 4.711 -23.213 1.00 59.28 196 VAL A N 1
ATOM 1474 C CA . VAL A 1 196 ? 0.995 5.620 -24.066 1.00 59.28 196 VAL A CA 1
ATOM 1475 C C . VAL A 1 196 ? 1.591 7.036 -24.012 1.00 59.28 196 VAL A C 1
ATOM 1477 O O . VAL A 1 196 ? 1.506 7.732 -23.002 1.00 59.28 196 VAL A O 1
ATOM 1480 N N . TYR A 1 197 ? 2.241 7.446 -25.108 1.00 42.19 197 TYR A N 1
ATOM 1481 C CA . TYR A 1 197 ? 2.886 8.754 -25.261 1.00 42.19 197 TYR A CA 1
ATOM 1482 C C . TYR A 1 197 ? 1.888 9.905 -25.053 1.00 42.19 197 TYR A C 1
ATOM 1484 O O . TYR A 1 197 ? 0.835 9.938 -25.682 1.00 42.19 197 TYR A O 1
ATOM 1492 N N . GLY A 1 198 ? 2.261 10.884 -24.221 1.00 44.00 198 GLY A N 1
ATOM 1493 C CA . GLY A 1 198 ? 1.527 12.146 -24.049 1.00 44.00 198 GLY A CA 1
ATOM 1494 C C . GLY A 1 198 ? 0.806 12.325 -22.708 1.00 44.00 198 GLY A C 1
ATOM 1495 O O . GLY A 1 198 ? 0.405 13.444 -22.402 1.00 44.00 198 GLY A O 1
ATOM 1496 N N . GLY A 1 199 ? 0.692 11.279 -21.883 1.00 42.88 199 GLY A N 1
ATOM 1497 C CA . GLY A 1 199 ? 0.225 11.376 -20.493 1.00 42.88 199 GLY A CA 1
ATOM 1498 C C . GLY A 1 199 ? 1.401 11.596 -19.539 1.00 42.88 199 GLY A C 1
ATOM 1499 O O . GLY A 1 199 ? 2.444 10.973 -19.710 1.00 42.88 199 GLY A O 1
ATOM 1500 N N . GLY A 1 200 ? 1.273 12.510 -18.577 1.00 52.56 200 GLY A N 1
ATOM 1501 C CA . GLY A 1 200 ? 2.376 12.992 -17.740 1.00 52.56 200 GLY A CA 1
ATOM 1502 C C . GLY A 1 200 ? 3.151 11.905 -16.976 1.00 52.56 200 GLY A C 1
ATOM 1503 O O . GLY A 1 200 ? 2.672 10.793 -16.760 1.00 52.56 200 GLY A O 1
ATOM 1504 N N . GLY A 1 201 ? 4.362 12.254 -16.525 1.00 65.25 201 GLY A N 1
ATOM 1505 C CA . GLY A 1 201 ? 5.307 11.339 -15.866 1.00 65.25 201 GLY A CA 1
ATOM 1506 C C . GLY A 1 201 ? 4.778 10.601 -14.626 1.00 65.25 201 GLY A C 1
ATOM 1507 O O . GLY A 1 201 ? 5.379 9.616 -14.210 1.00 65.25 201 GLY A O 1
ATOM 1508 N N . GLU A 1 202 ? 3.628 10.988 -14.066 1.00 76.19 202 GLU A N 1
ATOM 1509 C CA . GLU A 1 202 ? 3.016 10.314 -12.914 1.00 76.19 202 GLU A CA 1
ATOM 1510 C C . GLU A 1 202 ? 2.706 8.830 -13.155 1.00 76.19 202 GLU A C 1
ATOM 1512 O O . GLU A 1 202 ? 2.927 8.008 -12.263 1.00 76.19 202 GLU A O 1
ATOM 1517 N N . SER A 1 203 ? 2.237 8.461 -14.352 1.00 81.25 203 SER A N 1
ATOM 1518 C CA . SER A 1 203 ? 1.895 7.072 -14.688 1.00 81.25 203 SER A CA 1
ATOM 1519 C C . SER A 1 203 ? 3.124 6.163 -14.660 1.00 81.25 203 SER A C 1
ATOM 1521 O O . SER A 1 203 ? 3.109 5.072 -14.078 1.00 81.25 203 SER A O 1
ATOM 1523 N N . ARG A 1 204 ? 4.229 6.652 -15.236 1.00 84.12 204 ARG A N 1
ATOM 1524 C CA . ARG A 1 204 ? 5.524 5.964 -15.236 1.00 84.12 204 ARG A CA 1
ATOM 1525 C C . ARG A 1 204 ? 6.119 5.915 -13.833 1.00 84.12 204 ARG A C 1
ATOM 1527 O O . ARG A 1 204 ? 6.536 4.846 -13.396 1.00 84.12 204 ARG A O 1
ATOM 1534 N N . VAL A 1 205 ? 6.083 7.025 -13.094 1.00 87.38 205 VAL A N 1
ATOM 1535 C CA . VAL A 1 205 ? 6.563 7.103 -11.704 1.00 87.38 205 VAL A CA 1
ATOM 1536 C C . VAL A 1 205 ? 5.828 6.109 -10.803 1.00 87.38 205 VAL A C 1
ATOM 1538 O O . VAL A 1 205 ? 6.475 5.380 -10.051 1.00 87.38 205 VAL A O 1
ATOM 1541 N N . LEU A 1 206 ? 4.497 6.012 -10.897 1.00 89.12 206 LEU A N 1
ATOM 1542 C CA . LEU A 1 206 ? 3.720 5.033 -10.132 1.00 89.12 206 LEU A CA 1
ATOM 1543 C C . LEU A 1 206 ? 4.152 3.599 -10.454 1.00 89.12 206 LEU A C 1
ATOM 1545 O O . LEU A 1 206 ? 4.443 2.827 -9.538 1.00 89.12 206 LEU A O 1
ATOM 1549 N N . CYS A 1 207 ? 4.215 3.252 -11.743 1.00 92.56 207 CYS A N 1
ATOM 1550 C CA . CYS A 1 207 ? 4.628 1.924 -12.184 1.00 92.56 207 CYS A CA 1
ATOM 1551 C C . CYS A 1 207 ? 6.027 1.573 -11.655 1.00 92.56 207 CYS A C 1
ATOM 1553 O O . CYS A 1 207 ? 6.228 0.500 -11.087 1.00 92.56 207 CYS A O 1
ATOM 1555 N N . LEU A 1 208 ? 6.989 2.489 -11.785 1.00 93.00 208 LEU A N 1
ATOM 1556 C CA . LEU A 1 208 ? 8.362 2.277 -11.330 1.00 93.00 208 LEU A CA 1
ATOM 1557 C C . LEU A 1 208 ? 8.460 2.150 -9.808 1.00 93.00 208 LEU A C 1
ATOM 1559 O O . LEU A 1 208 ? 9.205 1.302 -9.326 1.00 93.00 208 LEU A O 1
ATOM 1563 N N . ARG A 1 209 ? 7.681 2.924 -9.040 1.00 94.75 209 ARG A N 1
ATOM 1564 C CA . ARG A 1 209 ? 7.608 2.776 -7.578 1.00 94.75 209 ARG A CA 1
ATOM 1565 C C . ARG A 1 209 ? 7.094 1.392 -7.187 1.00 94.75 209 ARG A C 1
ATOM 1567 O O . ARG A 1 209 ? 7.731 0.725 -6.374 1.00 94.75 209 ARG A O 1
ATOM 1574 N N . VAL A 1 210 ? 5.993 0.936 -7.792 1.00 95.62 210 VAL A N 1
ATOM 1575 C CA . VAL A 1 210 ? 5.442 -0.413 -7.561 1.00 95.62 210 VAL A CA 1
ATOM 1576 C C . VAL A 1 210 ? 6.501 -1.481 -7.846 1.00 95.62 210 VAL A C 1
ATOM 1578 O O . VAL A 1 210 ? 6.774 -2.319 -6.986 1.00 95.62 210 VAL A O 1
ATOM 1581 N N . VAL A 1 211 ? 7.162 -1.411 -9.006 1.00 95.88 211 VAL A N 1
ATOM 1582 C CA . VAL A 1 211 ? 8.238 -2.345 -9.377 1.00 95.88 211 VAL A CA 1
ATOM 1583 C C . VAL A 1 211 ? 9.378 -2.321 -8.365 1.00 95.88 211 VAL A C 1
ATOM 1585 O O . VAL A 1 211 ? 9.818 -3.374 -7.906 1.00 95.88 211 VAL A O 1
ATOM 1588 N N . LEU A 1 212 ? 9.851 -1.133 -7.993 1.00 95.19 212 LEU A N 1
ATOM 1589 C CA . LEU A 1 212 ? 10.974 -0.975 -7.081 1.00 95.19 212 LEU A CA 1
ATOM 1590 C C . LEU A 1 212 ? 10.675 -1.569 -5.699 1.00 95.19 212 LEU A C 1
ATOM 1592 O O . LEU A 1 212 ? 11.535 -2.233 -5.120 1.00 95.19 212 LEU A O 1
ATOM 1596 N N . HIS A 1 213 ? 9.459 -1.386 -5.177 1.00 95.38 213 HIS A N 1
ATOM 1597 C CA . HIS A 1 213 ? 9.047 -2.015 -3.920 1.00 95.38 213 HIS A CA 1
ATOM 1598 C C . HIS A 1 213 ? 9.049 -3.544 -4.014 1.00 95.38 213 HIS A C 1
ATOM 1600 O O . HIS A 1 213 ? 9.616 -4.201 -3.136 1.00 95.38 213 HIS A O 1
ATOM 1606 N N . LEU A 1 214 ? 8.510 -4.102 -5.102 1.00 94.56 214 LEU A N 1
ATOM 1607 C CA . LEU A 1 214 ? 8.513 -5.547 -5.341 1.00 94.56 214 LEU A CA 1
ATOM 1608 C C . LEU A 1 214 ? 9.940 -6.101 -5.437 1.00 94.56 214 LEU A C 1
ATOM 1610 O O . LEU A 1 214 ? 10.250 -7.105 -4.797 1.00 94.56 214 LEU A O 1
ATOM 1614 N N . MET A 1 215 ? 10.832 -5.427 -6.171 1.00 92.44 215 MET A N 1
ATOM 1615 C CA . MET A 1 215 ? 12.236 -5.830 -6.315 1.00 92.44 215 MET A CA 1
ATOM 1616 C C . MET A 1 215 ? 13.008 -5.760 -4.993 1.00 92.44 215 MET A C 1
ATOM 1618 O O . MET A 1 215 ? 13.777 -6.672 -4.682 1.00 92.44 215 MET A O 1
ATOM 1622 N N . ARG A 1 216 ? 12.784 -4.713 -4.186 1.00 91.25 216 ARG A N 1
ATOM 1623 C CA . ARG A 1 216 ? 13.424 -4.543 -2.870 1.00 91.25 216 ARG A CA 1
ATOM 1624 C C . ARG A 1 216 ? 12.983 -5.592 -1.854 1.00 91.25 216 ARG A C 1
ATOM 1626 O O . ARG A 1 216 ? 13.754 -5.911 -0.952 1.00 91.25 216 ARG A O 1
ATOM 1633 N N . ARG A 1 217 ? 11.760 -6.114 -1.979 1.00 86.75 217 ARG A N 1
ATOM 1634 C CA . ARG A 1 217 ? 11.179 -7.082 -1.039 1.00 86.75 217 ARG A CA 1
ATOM 1635 C C . ARG A 1 217 ? 10.821 -8.415 -1.696 1.00 86.75 217 ARG A C 1
ATOM 1637 O O . ARG A 1 217 ? 9.796 -9.010 -1.382 1.00 86.75 217 ARG A O 1
ATOM 1644 N N . ARG A 1 218 ? 11.671 -8.890 -2.607 1.00 86.31 218 ARG A N 1
ATOM 1645 C CA . ARG A 1 218 ? 11.517 -10.209 -3.230 1.00 86.31 218 ARG A CA 1
ATOM 1646 C C . ARG A 1 218 ? 11.499 -11.319 -2.154 1.00 86.31 218 ARG A C 1
ATOM 1648 O O . ARG A 1 218 ? 12.472 -11.395 -1.396 1.00 86.31 218 ARG A O 1
ATOM 1655 N N . PRO A 1 219 ? 10.468 -12.189 -2.113 1.00 83.19 219 PRO A N 1
ATOM 1656 C CA . PRO A 1 219 ? 10.426 -13.347 -1.219 1.00 83.19 219 PRO A CA 1
ATOM 1657 C C . PRO A 1 219 ? 11.660 -14.236 -1.399 1.00 83.19 219 PRO A C 1
ATOM 1659 O O . PRO A 1 219 ? 12.146 -14.413 -2.526 1.00 83.19 219 PRO A O 1
ATOM 1662 N N . ARG A 1 220 ? 12.202 -14.786 -0.305 1.00 73.75 220 ARG A N 1
ATOM 1663 C CA . ARG A 1 220 ? 13.396 -15.639 -0.398 1.00 73.75 220 ARG A CA 1
ATOM 1664 C C . ARG A 1 220 ? 13.019 -16.993 -0.982 1.00 73.75 220 ARG A C 1
ATOM 1666 O O . ARG A 1 220 ? 11.968 -17.539 -0.684 1.00 73.75 220 ARG A O 1
ATOM 1673 N N . LEU A 1 221 ? 13.928 -17.589 -1.752 1.00 66.44 221 LEU A N 1
ATOM 1674 C CA . LEU A 1 221 ? 13.711 -18.911 -2.358 1.00 66.44 221 LEU A CA 1
ATOM 1675 C C . LEU A 1 221 ? 13.427 -20.016 -1.324 1.00 66.44 221 LEU A C 1
ATOM 1677 O O . LEU A 1 221 ? 12.758 -20.984 -1.651 1.00 66.44 221 LEU A O 1
ATOM 1681 N N . SER A 1 222 ? 13.913 -19.869 -0.089 1.00 62.53 222 SER A N 1
ATOM 1682 C CA . SER A 1 222 ? 13.656 -20.799 1.018 1.00 62.53 222 SER A CA 1
ATOM 1683 C C . SER A 1 222 ? 12.240 -20.714 1.597 1.00 62.53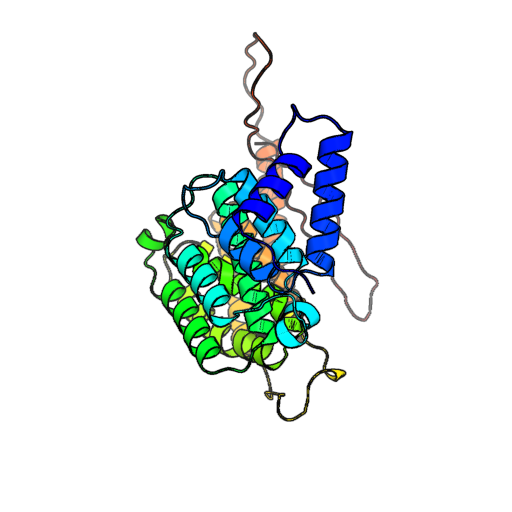 222 SER A C 1
ATOM 1685 O O . SER A 1 222 ? 11.871 -21.561 2.401 1.00 62.53 222 SER A O 1
ATOM 1687 N N . GLU A 1 223 ? 11.480 -19.676 1.250 1.00 63.53 223 GLU A N 1
ATOM 1688 C CA . GLU A 1 223 ? 10.157 -19.361 1.810 1.00 63.53 223 GLU A CA 1
ATOM 1689 C C . GLU A 1 223 ? 9.020 -19.695 0.828 1.00 63.53 223 GLU A C 1
ATOM 1691 O O . GLU A 1 223 ? 7.861 -19.441 1.132 1.00 63.53 223 GLU A O 1
ATOM 1696 N N . VAL A 1 224 ? 9.340 -20.243 -0.353 1.00 61.44 224 VAL A N 1
ATOM 1697 C CA . VAL A 1 224 ? 8.384 -20.486 -1.444 1.00 61.44 224 VAL A CA 1
ATOM 1698 C C . VAL A 1 224 ? 8.299 -21.983 -1.727 1.00 61.44 224 VAL A C 1
ATOM 1700 O O . VAL A 1 224 ? 9.320 -22.640 -1.937 1.00 61.44 224 VAL A O 1
ATOM 1703 N N . THR A 1 225 ? 7.084 -22.529 -1.756 1.00 62.03 225 THR A N 1
ATOM 1704 C CA . THR A 1 225 ? 6.864 -23.928 -2.154 1.00 62.03 225 THR A CA 1
ATOM 1705 C C . THR A 1 225 ? 7.016 -24.092 -3.673 1.00 62.03 225 THR A C 1
ATOM 1707 O O . THR A 1 225 ? 6.780 -23.151 -4.428 1.00 62.03 225 THR A O 1
ATOM 1710 N N . GLU A 1 226 ? 7.394 -25.277 -4.174 1.00 54.06 226 GLU A N 1
ATOM 1711 C CA . GLU A 1 226 ? 7.546 -25.482 -5.631 1.00 54.06 226 GLU A CA 1
ATOM 1712 C C . GLU A 1 226 ? 6.254 -25.209 -6.424 1.00 54.06 226 GLU A C 1
ATOM 1714 O O . GLU A 1 226 ? 6.325 -24.780 -7.571 1.00 54.06 226 GLU A O 1
ATOM 1719 N N . ALA A 1 227 ? 5.083 -25.381 -5.802 1.00 56.66 227 ALA A N 1
ATOM 1720 C CA . ALA A 1 227 ? 3.783 -25.074 -6.398 1.00 56.66 227 ALA A CA 1
ATOM 1721 C C . ALA A 1 227 ? 3.508 -23.561 -6.538 1.00 56.66 227 ALA A C 1
ATOM 1723 O O . ALA A 1 227 ? 2.743 -23.150 -7.405 1.00 56.66 227 ALA A O 1
ATOM 1724 N N . GLU A 1 228 ? 4.147 -22.723 -5.717 1.00 54.75 228 GLU A N 1
ATOM 1725 C CA . GLU A 1 228 ? 4.029 -21.257 -5.742 1.00 54.75 228 GLU A CA 1
ATOM 1726 C C . GLU A 1 228 ? 5.107 -20.596 -6.610 1.00 54.75 228 GLU A C 1
ATOM 1728 O O . GLU A 1 228 ? 5.263 -19.375 -6.596 1.00 54.75 228 GLU A O 1
ATOM 1733 N N . ARG A 1 229 ? 5.890 -21.393 -7.343 1.00 54.91 229 ARG A N 1
ATOM 1734 C CA . ARG A 1 229 ? 7.042 -20.945 -8.120 1.00 54.91 229 ARG A CA 1
ATOM 1735 C C . ARG A 1 229 ? 6.671 -20.790 -9.600 1.00 54.91 229 ARG A C 1
ATOM 1737 O O . ARG A 1 229 ? 6.786 -21.757 -10.352 1.00 54.91 229 ARG A O 1
ATOM 1744 N N . PRO A 1 230 ? 6.306 -19.593 -10.089 1.00 56.62 230 PRO A N 1
ATOM 1745 C CA . PRO A 1 230 ? 6.394 -19.342 -11.521 1.00 56.62 230 PRO A CA 1
ATOM 1746 C C . PRO A 1 230 ? 7.867 -19.423 -11.961 1.00 56.62 230 PRO A C 1
ATOM 1748 O O . PRO A 1 230 ? 8.780 -19.012 -11.239 1.00 56.62 230 PRO A O 1
ATOM 1751 N N . THR A 1 231 ? 8.112 -19.959 -13.158 1.00 56.25 231 THR A N 1
ATOM 1752 C CA . THR A 1 231 ? 9.455 -20.112 -13.750 1.00 56.25 231 THR A CA 1
ATOM 1753 C C . THR A 1 231 ? 10.204 -18.781 -13.900 1.00 56.25 231 THR A C 1
ATOM 1755 O O . THR A 1 231 ? 11.433 -18.767 -13.842 1.00 56.25 231 THR A O 1
ATOM 1758 N N . SER A 1 232 ? 9.485 -17.660 -14.033 1.00 66.38 232 SER A N 1
ATOM 1759 C CA . SER A 1 232 ? 10.006 -16.286 -13.969 1.00 66.38 232 SER A CA 1
ATOM 1760 C C . SER A 1 232 ? 8.861 -15.280 -13.755 1.00 66.38 232 SER A C 1
ATOM 1762 O O . SER A 1 232 ? 7.732 -15.531 -14.170 1.00 66.38 232 SER A O 1
ATOM 1764 N N . SER A 1 233 ? 9.130 -14.138 -13.108 1.00 84.25 233 SER A N 1
ATOM 1765 C CA . SER A 1 233 ? 8.190 -13.005 -13.056 1.00 84.25 233 SER A CA 1
ATOM 1766 C C . SER A 1 233 ? 8.467 -12.007 -14.178 1.00 84.25 233 SER A C 1
ATOM 1768 O O . SER A 1 233 ? 9.608 -11.874 -14.632 1.00 84.25 233 SER A O 1
ATOM 1770 N N . PHE A 1 234 ? 7.440 -11.258 -14.596 1.00 91.69 234 PHE A N 1
ATOM 1771 C CA . PHE A 1 234 ? 7.575 -10.248 -15.653 1.00 91.69 234 PHE A CA 1
ATOM 1772 C C . PHE A 1 234 ? 8.666 -9.220 -15.330 1.00 91.69 234 PHE A C 1
ATOM 1774 O O . PHE A 1 234 ? 9.496 -8.934 -16.190 1.00 91.69 234 PHE A O 1
ATOM 1781 N N . ILE A 1 235 ? 8.743 -8.737 -14.085 1.00 91.81 235 ILE A N 1
ATOM 1782 C CA . ILE A 1 235 ? 9.753 -7.746 -13.673 1.00 91.81 235 ILE A CA 1
ATOM 1783 C C . ILE A 1 235 ? 11.207 -8.224 -13.759 1.00 91.81 235 ILE A C 1
ATOM 1785 O O . ILE A 1 235 ? 12.101 -7.395 -13.668 1.00 91.81 235 ILE A O 1
ATOM 1789 N N . PHE A 1 236 ? 11.469 -9.524 -13.922 1.00 88.88 236 PHE A N 1
ATOM 1790 C CA . PHE A 1 236 ? 12.818 -10.066 -14.141 1.00 88.88 236 PHE A CA 1
ATOM 1791 C C . PHE A 1 236 ? 12.994 -10.663 -15.546 1.00 88.88 236 PHE A C 1
ATOM 1793 O O . PHE A 1 236 ? 13.969 -11.367 -15.798 1.00 88.88 236 PHE A O 1
ATOM 1800 N N . SER A 1 237 ? 12.053 -10.408 -16.456 1.00 90.62 237 SER A N 1
ATOM 1801 C CA . SER A 1 237 ? 12.123 -10.871 -17.842 1.00 90.62 237 SER A CA 1
ATOM 1802 C C . SER A 1 237 ? 13.039 -9.993 -18.700 1.00 90.62 237 SER A C 1
ATOM 1804 O O . SER A 1 237 ? 13.229 -8.802 -18.433 1.00 90.62 237 SER A O 1
ATOM 1806 N N . ASP A 1 238 ? 13.546 -10.568 -19.792 1.00 90.56 238 ASP A N 1
ATOM 1807 C CA . ASP A 1 238 ? 14.271 -9.819 -20.823 1.00 90.56 238 ASP A CA 1
ATOM 1808 C C . ASP A 1 238 ? 13.420 -8.714 -21.451 1.00 90.56 238 ASP A C 1
ATOM 1810 O O . ASP A 1 238 ? 13.932 -7.645 -21.782 1.00 90.56 238 ASP A O 1
ATOM 1814 N N . GLU A 1 239 ? 12.111 -8.946 -21.561 1.00 92.38 239 GLU A N 1
ATOM 1815 C CA . GLU A 1 239 ? 11.162 -7.960 -22.065 1.00 92.38 239 GLU A CA 1
ATOM 1816 C C . GLU A 1 239 ? 11.145 -6.710 -21.178 1.00 92.38 239 GLU A C 1
ATOM 1818 O O . GLU A 1 239 ? 11.352 -5.597 -21.669 1.00 92.38 239 GLU A O 1
ATOM 1823 N N . PHE A 1 240 ? 10.955 -6.886 -19.867 1.00 92.69 240 PHE A N 1
ATOM 1824 C CA . PHE A 1 240 ? 10.932 -5.773 -18.920 1.00 92.69 240 P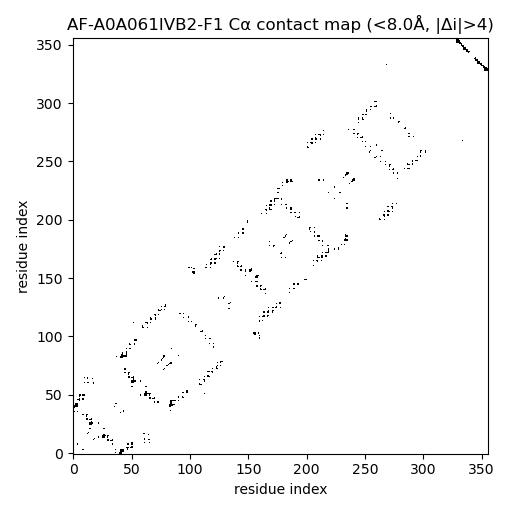HE A CA 1
ATOM 1825 C C . PHE A 1 240 ? 12.281 -5.053 -18.863 1.00 92.69 240 PHE A C 1
ATOM 1827 O O . PHE A 1 240 ? 12.337 -3.823 -18.886 1.00 92.69 240 PHE A O 1
ATOM 1834 N N . ARG A 1 241 ? 13.383 -5.808 -18.888 1.00 92.00 241 ARG A N 1
ATOM 1835 C CA . ARG A 1 241 ? 14.736 -5.250 -18.969 1.00 92.00 241 ARG A CA 1
ATOM 1836 C C . ARG A 1 241 ? 14.938 -4.392 -20.220 1.00 92.00 241 ARG A C 1
ATOM 1838 O O . ARG A 1 241 ? 15.486 -3.296 -20.123 1.00 92.00 241 ARG A O 1
ATOM 1845 N N . GLY A 1 242 ? 14.445 -4.841 -21.374 1.00 91.44 242 GLY A N 1
ATOM 1846 C CA . GLY A 1 242 ? 14.468 -4.061 -22.610 1.00 91.44 242 GLY A CA 1
ATOM 1847 C C . GLY A 1 242 ? 13.645 -2.771 -22.523 1.00 91.44 242 GLY A C 1
ATOM 1848 O O . GLY A 1 242 ? 14.046 -1.756 -23.088 1.00 91.44 242 GLY A O 1
ATOM 1849 N N . ILE A 1 243 ? 12.520 -2.783 -21.799 1.00 91.88 243 ILE A N 1
ATOM 1850 C CA . ILE A 1 243 ? 11.709 -1.581 -21.540 1.00 91.88 243 ILE A CA 1
ATOM 1851 C C . ILE A 1 243 ? 12.498 -0.581 -20.693 1.00 91.88 243 ILE A C 1
ATOM 1853 O O . ILE A 1 243 ? 12.648 0.563 -21.109 1.00 91.88 243 ILE A O 1
ATOM 1857 N N . VAL A 1 244 ? 13.067 -1.019 -19.566 1.00 92.00 244 VAL A N 1
ATOM 1858 C CA . VAL A 1 244 ? 13.880 -0.159 -18.687 1.00 92.00 244 VAL A CA 1
ATOM 1859 C C . VAL A 1 244 ? 15.082 0.425 -19.434 1.00 92.00 244 VAL A C 1
ATOM 1861 O O . VAL A 1 244 ? 15.357 1.615 -19.305 1.00 92.00 244 VAL A O 1
ATOM 1864 N N . GLY A 1 245 ? 15.767 -0.384 -20.250 1.00 90.25 245 GLY A N 1
ATOM 1865 C CA . GLY A 1 245 ? 16.902 0.067 -21.060 1.00 90.25 245 GLY A CA 1
ATOM 1866 C C . GLY A 1 245 ? 16.528 1.194 -22.024 1.00 90.25 245 GLY A C 1
ATOM 1867 O O . GLY A 1 245 ? 17.154 2.250 -21.994 1.00 90.25 245 GLY A O 1
ATOM 1868 N N . ARG A 1 246 ? 15.457 1.016 -22.809 1.00 90.12 246 ARG A N 1
ATOM 1869 C CA . ARG A 1 246 ? 14.964 2.063 -23.722 1.00 90.12 246 ARG A CA 1
ATOM 1870 C C . ARG A 1 246 ? 14.526 3.321 -22.975 1.00 90.12 246 ARG A C 1
ATOM 1872 O O . ARG A 1 246 ? 14.865 4.420 -23.393 1.00 90.12 246 ARG A O 1
ATOM 1879 N N . SER A 1 247 ? 13.833 3.180 -21.844 1.00 89.38 247 SER A N 1
ATOM 1880 C CA . SER A 1 247 ? 13.393 4.333 -21.048 1.00 89.38 247 SER A CA 1
ATOM 1881 C C . SER A 1 247 ? 14.561 5.119 -20.439 1.00 89.38 247 SER A C 1
ATOM 1883 O O . SER A 1 247 ? 14.477 6.340 -20.327 1.00 89.38 247 SER A O 1
ATOM 1885 N N . LEU A 1 248 ? 15.672 4.461 -20.089 1.00 88.12 248 LEU A N 1
ATOM 1886 C CA . LEU A 1 248 ? 16.900 5.144 -19.664 1.00 88.12 248 LEU A CA 1
ATOM 1887 C C . LEU A 1 248 ? 17.540 5.946 -20.804 1.00 88.12 248 LEU A C 1
ATOM 1889 O O . LEU A 1 248 ? 17.994 7.067 -20.579 1.00 88.12 248 LEU A O 1
ATOM 1893 N N . GLU A 1 249 ? 17.564 5.396 -22.018 1.00 87.81 249 GLU A N 1
ATOM 1894 C CA . GLU A 1 249 ? 18.084 6.086 -23.206 1.00 87.81 249 GLU A CA 1
ATOM 1895 C C . GLU A 1 249 ? 17.195 7.273 -23.607 1.00 87.81 249 GLU A C 1
ATOM 1897 O O . GLU A 1 249 ? 17.703 8.360 -23.895 1.00 87.81 249 GLU A O 1
ATOM 1902 N N . GLU A 1 250 ? 15.871 7.104 -23.552 1.00 86.38 250 GLU A N 1
ATOM 1903 C CA . GLU A 1 250 ? 14.893 8.184 -23.736 1.00 86.38 250 GLU A CA 1
ATOM 1904 C C . GLU A 1 250 ? 15.090 9.293 -22.697 1.00 86.38 250 GLU A C 1
ATOM 1906 O O . GLU A 1 250 ? 15.146 10.470 -23.054 1.00 86.38 250 GLU A O 1
ATOM 1911 N N . GLY A 1 251 ? 15.240 8.922 -21.421 1.00 80.81 251 GLY A N 1
ATOM 1912 C CA . GLY A 1 251 ? 15.478 9.855 -20.324 1.00 80.81 251 GLY A CA 1
ATOM 1913 C C . GLY A 1 251 ? 16.766 10.651 -20.517 1.00 80.81 251 GLY A C 1
ATOM 1914 O O . GLY A 1 251 ? 16.734 11.879 -20.485 1.00 80.81 251 GLY A O 1
ATOM 1915 N N . ALA A 1 252 ? 17.884 9.979 -20.807 1.00 80.75 252 ALA A N 1
ATOM 1916 C CA . ALA A 1 252 ? 19.156 10.643 -21.100 1.00 80.75 252 ALA A CA 1
ATOM 1917 C C . ALA A 1 252 ? 19.029 11.640 -22.269 1.00 80.75 252 ALA A C 1
ATOM 1919 O O . ALA A 1 252 ? 19.444 12.792 -22.150 1.00 80.75 252 ALA A O 1
ATOM 1920 N N . SER A 1 253 ? 18.360 11.240 -23.355 1.00 82.69 253 SER A N 1
ATOM 1921 C CA . SER A 1 253 ? 18.114 12.106 -24.521 1.00 82.69 253 SER A CA 1
ATOM 1922 C C . SER A 1 253 ? 17.222 13.315 -24.183 1.00 82.69 253 SER A C 1
ATOM 1924 O O . SER A 1 253 ? 17.411 14.426 -24.691 1.00 82.69 253 SER A O 1
ATOM 1926 N N . ALA A 1 254 ? 16.230 13.126 -23.309 1.00 79.19 254 ALA A N 1
ATOM 1927 C CA . ALA A 1 254 ? 15.356 14.199 -22.844 1.00 79.19 254 ALA A CA 1
ATOM 1928 C C . ALA A 1 254 ? 16.112 15.223 -21.979 1.00 79.19 254 ALA A C 1
ATOM 1930 O O . ALA A 1 254 ? 15.887 16.424 -22.130 1.00 79.19 254 ALA A O 1
ATOM 1931 N N . PHE A 1 255 ? 17.037 14.772 -21.128 1.00 72.50 255 PHE A N 1
ATOM 1932 C CA . PHE A 1 255 ? 17.898 15.652 -20.330 1.00 72.50 255 PHE A CA 1
ATOM 1933 C C . PHE A 1 255 ? 18.826 16.506 -21.194 1.00 72.50 255 PHE A C 1
ATOM 1935 O O . PHE A 1 255 ? 18.978 17.696 -20.924 1.00 72.50 255 PHE A O 1
ATOM 1942 N N . GLU A 1 256 ? 19.413 15.931 -22.245 1.00 74.31 256 GLU A N 1
ATOM 1943 C CA . GLU A 1 256 ? 20.264 16.679 -23.178 1.00 74.31 256 GLU A CA 1
ATOM 1944 C C . GLU A 1 256 ? 19.486 17.767 -23.926 1.00 74.31 256 GLU A C 1
ATOM 1946 O O . GLU A 1 256 ? 19.978 18.879 -24.103 1.00 74.31 256 GLU A O 1
ATOM 1951 N N . SER A 1 257 ? 18.260 17.457 -24.353 1.00 78.00 257 SER A N 1
ATOM 1952 C CA . SER A 1 257 ? 17.461 18.358 -25.192 1.00 78.00 257 SER A CA 1
ATOM 1953 C C . SER A 1 257 ? 16.688 19.424 -24.414 1.00 78.00 257 SER A C 1
ATOM 1955 O O . SER A 1 257 ? 16.511 20.534 -24.916 1.00 78.00 257 SER A O 1
ATOM 1957 N N . ARG A 1 258 ? 16.192 19.107 -23.212 1.00 71.94 258 ARG A N 1
ATOM 1958 C CA . ARG A 1 258 ? 15.299 19.985 -22.430 1.00 71.94 258 ARG A CA 1
ATOM 1959 C C . ARG A 1 258 ? 15.921 20.497 -21.131 1.00 71.94 258 ARG A C 1
ATOM 1961 O O . ARG A 1 258 ? 15.350 21.392 -20.510 1.00 71.94 258 ARG A O 1
ATOM 1968 N N . GLY A 1 259 ? 17.073 19.960 -20.729 1.00 66.69 259 GLY A N 1
ATOM 1969 C CA . GLY A 1 259 ? 17.655 20.190 -19.411 1.00 66.69 259 GLY A CA 1
ATOM 1970 C C . GLY A 1 259 ? 16.919 19.432 -18.293 1.00 66.69 259 GLY A C 1
ATOM 1971 O O . GLY A 1 259 ? 15.856 18.846 -18.516 1.00 66.69 259 GLY A O 1
ATOM 1972 N N . PRO A 1 260 ? 17.479 19.417 -17.072 1.00 66.81 260 PRO A N 1
ATOM 1973 C CA . PRO A 1 260 ? 16.862 18.746 -15.934 1.00 66.81 260 PRO A CA 1
ATOM 1974 C C . PRO A 1 260 ? 15.580 19.459 -15.487 1.00 66.81 260 PRO A C 1
ATOM 1976 O O . PRO A 1 260 ? 15.574 20.668 -15.254 1.00 66.81 260 PRO A O 1
ATOM 1979 N N . CYS A 1 261 ? 14.506 18.699 -15.280 1.00 71.31 261 CYS A N 1
ATOM 1980 C CA . CYS A 1 261 ? 13.302 19.162 -14.590 1.00 71.31 261 CYS A CA 1
ATOM 1981 C C . CYS A 1 261 ? 12.843 18.122 -13.556 1.00 71.31 261 CYS A C 1
ATOM 1983 O O . CYS A 1 261 ? 13.132 16.933 -13.692 1.00 71.31 261 CYS A O 1
ATOM 1985 N N . THR A 1 262 ? 12.144 18.564 -12.505 1.00 71.69 262 THR A N 1
ATOM 1986 C CA . THR A 1 262 ? 11.810 17.730 -11.333 1.00 71.69 262 THR A CA 1
ATOM 1987 C C . THR A 1 262 ? 11.118 16.403 -11.676 1.00 71.69 262 THR A C 1
ATOM 1989 O O . THR A 1 262 ? 11.573 15.376 -11.174 1.00 71.69 262 THR A O 1
ATOM 1992 N N . PRO A 1 263 ? 10.092 16.359 -12.552 1.00 73.94 263 PRO A N 1
ATOM 1993 C CA . PRO A 1 263 ? 9.422 15.098 -12.884 1.00 73.94 263 PRO A CA 1
ATOM 1994 C C . PRO A 1 263 ? 10.339 14.114 -13.622 1.00 73.94 263 PRO A C 1
ATOM 1996 O O . PRO A 1 263 ? 10.299 12.912 -13.376 1.00 73.94 263 PRO A O 1
ATOM 1999 N N . LEU A 1 264 ? 11.203 14.634 -14.499 1.00 77.06 264 LEU A N 1
ATOM 2000 C CA . LEU A 1 264 ? 12.140 13.827 -15.275 1.00 77.06 264 LEU A CA 1
ATOM 2001 C C . LEU A 1 264 ? 13.275 13.279 -14.391 1.00 77.06 264 LEU A C 1
ATOM 2003 O O . LEU A 1 264 ? 13.673 12.128 -14.543 1.00 77.06 264 LEU A O 1
ATOM 2007 N N . LEU A 1 265 ? 13.757 14.070 -13.425 1.00 79.19 265 LEU A N 1
ATOM 2008 C CA . LEU A 1 265 ? 14.719 13.627 -12.407 1.00 79.19 265 LEU A CA 1
ATOM 2009 C C . LEU A 1 265 ? 14.166 12.489 -11.552 1.00 79.19 265 LEU A C 1
ATOM 2011 O O . LEU A 1 265 ? 14.875 11.519 -11.287 1.00 79.19 265 LEU A O 1
ATOM 2015 N N . GLU A 1 266 ? 12.911 12.606 -11.125 1.00 83.75 266 GLU A N 1
ATOM 2016 C CA . GLU A 1 266 ? 12.252 11.572 -10.337 1.00 83.75 266 GLU A CA 1
ATOM 2017 C C . GLU A 1 266 ? 12.100 10.265 -11.128 1.00 83.75 266 GLU A C 1
ATOM 2019 O O . GLU A 1 266 ? 12.484 9.201 -10.637 1.00 83.75 266 GLU A O 1
ATOM 2024 N N . GLU A 1 267 ? 11.600 10.339 -12.364 1.00 85.44 267 GLU A N 1
ATOM 2025 C CA . GLU A 1 267 ? 11.452 9.172 -13.238 1.00 85.44 267 GLU A CA 1
ATOM 2026 C C . GLU A 1 267 ? 12.805 8.499 -13.513 1.00 85.44 267 GLU A C 1
ATOM 2028 O O . GLU A 1 267 ? 12.945 7.290 -13.320 1.00 85.44 267 GLU A O 1
ATOM 2033 N N . CYS A 1 268 ? 13.829 9.270 -13.895 1.00 85.00 268 CYS A N 1
ATOM 2034 C CA . CYS A 1 268 ? 15.163 8.736 -14.164 1.00 85.00 268 CYS A CA 1
ATOM 2035 C C . CYS A 1 268 ? 15.829 8.148 -12.914 1.00 85.00 268 CYS A C 1
ATOM 2037 O O . CYS A 1 268 ? 16.486 7.112 -13.012 1.00 85.00 268 CYS A O 1
ATOM 2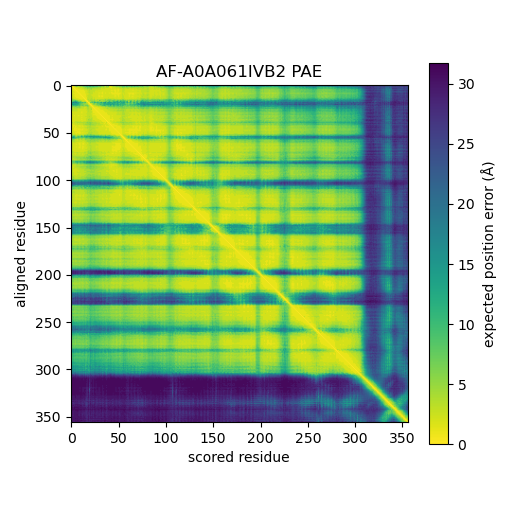039 N N . GLY A 1 269 ? 15.637 8.752 -11.737 1.00 86.06 269 GLY A N 1
ATOM 2040 C CA . GLY A 1 269 ? 16.118 8.194 -10.472 1.00 86.06 269 GLY A CA 1
ATOM 2041 C C . GLY A 1 269 ? 15.502 6.824 -10.180 1.00 86.06 269 GLY A C 1
ATOM 2042 O O . GLY A 1 269 ? 16.221 5.871 -9.879 1.00 86.06 269 GLY A O 1
ATOM 2043 N N . LEU A 1 270 ? 14.184 6.695 -10.353 1.00 90.12 270 LEU A N 1
ATOM 2044 C CA . LEU A 1 270 ? 13.483 5.420 -10.188 1.00 90.12 270 LEU A CA 1
ATOM 2045 C C . LEU A 1 270 ? 13.907 4.379 -11.234 1.00 90.12 270 LEU A C 1
ATOM 2047 O O . LEU A 1 270 ? 14.083 3.211 -10.890 1.00 90.12 270 LEU A O 1
ATOM 2051 N N . LEU A 1 271 ? 14.104 4.782 -12.493 1.00 90.75 271 LEU A N 1
ATOM 2052 C CA . LEU A 1 271 ? 14.601 3.898 -13.552 1.00 90.75 271 LEU A CA 1
A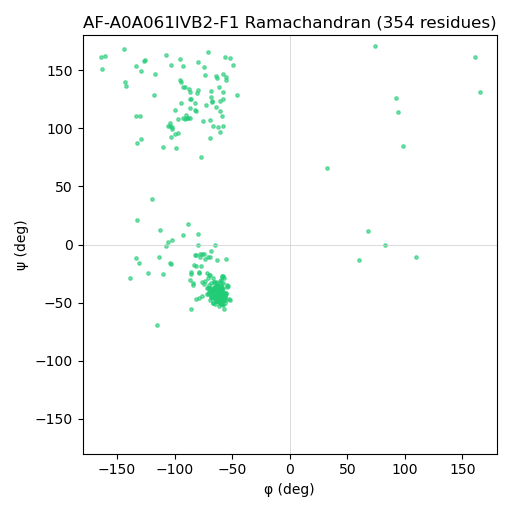TOM 2053 C C . LEU A 1 271 ? 15.991 3.351 -13.228 1.00 90.75 271 LEU A C 1
ATOM 2055 O O . LEU A 1 271 ? 16.225 2.158 -13.410 1.00 90.75 271 LEU A O 1
ATOM 2059 N N . LEU A 1 272 ? 16.901 4.194 -12.733 1.00 91.31 272 LEU A N 1
ATOM 2060 C CA . LEU A 1 272 ? 18.237 3.765 -12.321 1.00 91.31 272 LEU A CA 1
ATOM 2061 C C . LEU A 1 272 ? 18.175 2.794 -11.138 1.00 91.31 272 LEU A C 1
ATOM 2063 O O . LEU A 1 272 ? 18.841 1.758 -11.173 1.00 91.31 272 LEU A O 1
ATOM 2067 N N . ASP A 1 273 ? 17.351 3.084 -10.131 1.00 92.31 273 ASP A N 1
ATOM 2068 C CA . ASP A 1 273 ? 17.128 2.194 -8.986 1.00 92.31 273 ASP A CA 1
ATOM 2069 C C . ASP A 1 273 ? 16.596 0.822 -9.433 1.00 92.31 273 ASP A C 1
ATOM 2071 O O . ASP A 1 273 ? 17.103 -0.215 -9.005 1.00 92.31 273 ASP A O 1
ATOM 2075 N N . VAL A 1 274 ? 15.611 0.793 -10.336 1.00 93.19 274 VAL A N 1
ATOM 2076 C CA . VAL A 1 274 ? 15.079 -0.449 -10.922 1.00 93.19 274 VAL A CA 1
ATOM 2077 C C . VAL A 1 274 ? 16.151 -1.167 -11.747 1.00 93.19 274 VAL A C 1
ATOM 2079 O O . VAL A 1 274 ? 16.330 -2.377 -11.612 1.00 93.19 274 VAL A O 1
ATOM 2082 N N . ALA A 1 275 ? 16.908 -0.444 -12.571 1.00 92.06 275 ALA A N 1
ATOM 2083 C CA . ALA A 1 275 ? 17.925 -1.028 -13.437 1.00 92.06 275 ALA A CA 1
ATOM 2084 C C . ALA A 1 275 ? 19.062 -1.702 -12.654 1.00 92.06 275 ALA A C 1
ATOM 2086 O O . ALA A 1 275 ? 19.564 -2.738 -13.091 1.00 92.06 275 ALA A O 1
ATOM 2087 N N . GLN A 1 276 ? 19.427 -1.186 -11.474 1.00 90.56 276 GLN A N 1
ATOM 2088 C CA . GLN A 1 276 ? 20.411 -1.826 -10.591 1.00 90.56 276 GLN A CA 1
ATOM 2089 C C . GLN A 1 276 ? 20.010 -3.258 -10.201 1.00 90.56 276 GLN A C 1
ATOM 2091 O O . GLN A 1 276 ? 20.875 -4.126 -10.075 1.00 90.56 276 GLN A O 1
ATOM 2096 N N . HIS A 1 277 ? 18.710 -3.530 -10.058 1.00 88.50 277 HIS A N 1
ATOM 2097 C CA . HIS A 1 277 ? 18.188 -4.866 -9.759 1.00 88.50 277 HIS A CA 1
ATOM 2098 C C . HIS A 1 277 ? 18.150 -5.806 -10.978 1.00 88.50 277 HIS A C 1
ATOM 2100 O O . HIS A 1 277 ? 17.936 -7.006 -10.808 1.00 88.50 277 HIS A O 1
ATOM 2106 N N . LEU A 1 278 ? 18.367 -5.284 -12.189 1.00 89.06 278 LEU A N 1
ATOM 2107 C CA . LEU A 1 278 ? 18.302 -6.019 -13.459 1.00 89.06 278 LEU A CA 1
ATOM 2108 C C . LEU A 1 278 ? 19.675 -6.278 -14.094 1.00 89.06 278 LEU A C 1
ATOM 2110 O O . LEU A 1 278 ? 19.760 -6.907 -15.154 1.00 89.06 278 LEU A O 1
ATOM 2114 N N . LEU A 1 279 ? 20.753 -5.809 -13.458 1.00 88.56 279 LEU A N 1
ATOM 2115 C CA . LEU A 1 279 ? 22.121 -6.027 -13.918 1.00 88.56 279 LEU A CA 1
ATOM 2116 C C . LEU A 1 279 ? 22.420 -7.528 -13.999 1.00 88.56 279 LEU A C 1
ATOM 2118 O O . LEU A 1 279 ? 22.500 -8.228 -12.991 1.00 88.56 279 LEU A O 1
ATOM 2122 N N . SER A 1 280 ? 22.568 -8.006 -15.229 1.00 82.62 280 SER A N 1
ATOM 2123 C CA . SER A 1 280 ? 22.699 -9.429 -15.554 1.00 82.62 280 SER A CA 1
ATOM 2124 C C . SER A 1 280 ? 23.759 -9.692 -16.624 1.00 82.62 280 SER A C 1
ATOM 2126 O O . SER A 1 280 ? 24.395 -10.741 -16.578 1.00 82.62 280 SER A O 1
ATOM 2128 N N . ASP A 1 281 ? 24.003 -8.740 -17.531 1.00 88.62 281 ASP A N 1
ATOM 2129 C CA . ASP A 1 281 ? 25.061 -8.824 -18.538 1.00 88.62 281 ASP A CA 1
ATOM 2130 C C . ASP A 1 281 ? 25.732 -7.471 -18.827 1.00 88.62 281 ASP A C 1
ATOM 2132 O O . ASP A 1 281 ? 25.252 -6.402 -18.431 1.00 88.62 281 ASP A O 1
ATOM 2136 N N . ASP A 1 282 ? 26.855 -7.545 -19.544 1.00 89.56 282 ASP A N 1
ATOM 2137 C CA . ASP A 1 282 ? 27.694 -6.405 -19.910 1.00 89.56 282 ASP A CA 1
ATOM 2138 C C . ASP A 1 282 ? 26.983 -5.401 -20.822 1.00 89.56 282 ASP A C 1
ATOM 2140 O O . ASP A 1 282 ? 27.268 -4.204 -20.761 1.00 89.56 282 ASP A O 1
ATOM 2144 N N . SER A 1 283 ? 26.076 -5.862 -21.685 1.00 88.75 283 SER A N 1
ATOM 2145 C CA . SER A 1 283 ? 25.382 -4.994 -22.637 1.00 88.75 283 SER A CA 1
ATOM 2146 C C . SER A 1 283 ? 24.421 -4.056 -21.910 1.00 88.75 283 SER A C 1
ATOM 2148 O O . SER A 1 283 ? 24.491 -2.839 -22.091 1.00 88.75 283 SER A O 1
ATOM 2150 N N . PHE A 1 284 ? 23.617 -4.595 -20.992 1.00 89.38 284 PHE A N 1
ATOM 2151 C CA . PHE A 1 284 ? 22.707 -3.809 -20.172 1.00 89.38 284 PHE A CA 1
ATOM 2152 C C . PHE A 1 284 ? 23.474 -2.928 -19.178 1.00 89.38 284 PHE A C 1
ATOM 2154 O O . PHE A 1 284 ? 23.141 -1.756 -19.005 1.00 89.38 284 PHE A O 1
ATOM 2161 N N . ALA A 1 285 ? 24.564 -3.436 -18.590 1.00 90.62 285 ALA A N 1
ATOM 2162 C CA . ALA A 1 285 ? 25.421 -2.644 -17.708 1.00 90.62 285 ALA A CA 1
ATOM 2163 C C . ALA A 1 285 ? 26.009 -1.407 -18.410 1.00 90.62 285 ALA A C 1
ATOM 2165 O O . ALA A 1 285 ? 26.067 -0.335 -17.807 1.00 90.62 285 ALA A O 1
ATOM 2166 N N . ARG A 1 286 ? 26.395 -1.516 -19.692 1.00 90.38 286 ARG A N 1
ATOM 2167 C CA . ARG A 1 286 ? 26.861 -0.366 -20.488 1.00 90.38 286 ARG A CA 1
ATOM 2168 C C . ARG A 1 286 ? 25.768 0.677 -20.697 1.00 90.38 286 ARG A C 1
ATOM 2170 O O . ARG A 1 286 ? 26.071 1.860 -20.581 1.00 90.38 286 ARG A O 1
ATOM 2177 N N . VAL A 1 287 ? 24.528 0.262 -20.967 1.00 89.81 287 VAL A N 1
ATOM 2178 C CA . VAL A 1 287 ? 23.382 1.184 -21.101 1.00 89.81 287 VAL A CA 1
ATOM 2179 C C . VAL A 1 287 ? 23.161 1.946 -19.795 1.00 89.81 287 VAL A C 1
ATOM 2181 O O . VAL A 1 287 ? 23.132 3.175 -19.802 1.00 89.81 287 VAL A O 1
ATOM 2184 N N . VAL A 1 288 ? 23.100 1.235 -18.664 1.00 91.56 288 VAL A N 1
ATOM 2185 C CA . VAL A 1 288 ? 22.908 1.844 -17.337 1.00 91.56 288 VAL A CA 1
ATOM 2186 C C . VAL A 1 288 ? 24.050 2.796 -16.994 1.00 91.56 288 VAL A C 1
ATOM 2188 O O . VAL A 1 288 ? 23.804 3.922 -16.561 1.00 91.56 288 VAL A O 1
ATOM 2191 N N . PHE A 1 289 ? 25.299 2.374 -17.211 1.00 90.50 289 PHE A N 1
ATOM 2192 C CA . PHE A 1 289 ? 26.473 3.204 -16.945 1.00 90.50 289 PHE A CA 1
ATOM 2193 C C . PHE A 1 289 ? 26.456 4.473 -17.796 1.00 90.50 289 PHE A C 1
ATOM 2195 O O . PHE A 1 289 ? 26.598 5.571 -17.265 1.00 90.50 289 PHE A O 1
ATOM 2202 N N . ARG A 1 290 ? 26.213 4.330 -19.104 1.00 88.19 290 ARG A N 1
ATOM 2203 C CA . ARG A 1 290 ? 26.112 5.450 -20.036 1.00 88.19 290 ARG A CA 1
ATOM 2204 C C . ARG A 1 290 ? 25.034 6.430 -19.575 1.00 88.19 290 ARG A C 1
ATOM 2206 O O . ARG A 1 290 ? 25.353 7.589 -19.338 1.00 88.19 290 ARG A O 1
ATOM 2213 N N . ALA A 1 291 ? 23.802 5.961 -19.377 1.00 86.56 291 ALA A N 1
ATOM 2214 C CA . ALA A 1 291 ? 22.689 6.796 -18.929 1.00 86.56 291 ALA A CA 1
ATOM 2215 C C . ALA A 1 291 ? 23.001 7.512 -17.605 1.00 86.56 291 ALA A C 1
ATOM 2217 O O . ALA A 1 291 ? 22.749 8.706 -17.484 1.00 86.56 291 ALA A O 1
ATOM 2218 N N . THR A 1 292 ? 23.626 6.823 -16.644 1.00 88.69 292 THR A N 1
ATOM 2219 C CA . THR A 1 292 ? 24.033 7.423 -15.361 1.00 88.69 292 THR A CA 1
ATOM 2220 C C . THR A 1 292 ? 25.009 8.580 -15.560 1.00 88.69 292 THR A C 1
ATOM 2222 O O . THR A 1 292 ? 24.812 9.645 -14.983 1.00 88.69 292 THR A O 1
ATOM 2225 N N . ILE A 1 293 ? 26.049 8.391 -16.382 1.00 87.19 293 ILE A N 1
ATOM 2226 C CA . ILE A 1 293 ? 27.041 9.437 -16.660 1.00 87.19 293 ILE A CA 1
ATOM 2227 C C . ILE A 1 293 ? 26.381 10.645 -17.325 1.00 87.19 293 ILE A C 1
ATOM 2229 O O . ILE A 1 293 ? 26.584 11.760 -16.858 1.00 87.19 293 ILE A O 1
ATOM 2233 N N . TYR A 1 294 ? 25.547 10.433 -18.347 1.00 82.44 294 TYR A N 1
ATOM 2234 C CA . TYR A 1 294 ? 24.835 11.532 -19.009 1.00 82.44 294 TYR A CA 1
ATOM 2235 C C . TYR A 1 294 ? 23.954 12.312 -18.035 1.00 82.44 294 TYR A C 1
ATOM 2237 O O . TYR A 1 294 ? 24.058 13.533 -17.960 1.00 82.44 294 TYR A O 1
ATOM 2245 N N . LEU A 1 295 ? 23.145 11.613 -17.235 1.00 81.81 295 LEU A N 1
ATOM 2246 C CA . LEU A 1 295 ? 22.273 12.242 -16.244 1.00 81.81 295 LEU A CA 1
ATOM 2247 C C . LEU A 1 295 ? 23.072 13.054 -15.215 1.00 81.81 295 LEU A C 1
ATOM 2249 O O . LEU A 1 295 ? 22.705 14.191 -14.921 1.00 81.81 295 LEU A O 1
ATOM 2253 N N . LEU A 1 296 ? 24.181 12.508 -14.701 1.00 84.00 296 LEU A N 1
ATOM 2254 C CA . LEU A 1 296 ? 25.061 13.207 -13.760 1.00 84.00 296 LEU A CA 1
ATOM 2255 C C . LEU A 1 296 ? 25.690 14.454 -14.389 1.00 84.00 296 LEU A C 1
ATOM 2257 O O . LEU A 1 296 ? 25.613 15.527 -13.795 1.00 84.00 296 LEU A O 1
ATOM 2261 N N . SER A 1 297 ? 26.250 14.340 -15.595 1.00 82.06 297 SER A N 1
ATOM 2262 C CA . SER A 1 297 ? 26.855 15.471 -16.306 1.00 82.06 297 SER A CA 1
ATOM 2263 C C . SER A 1 297 ? 25.838 16.574 -16.606 1.00 82.06 297 SER A C 1
ATOM 2265 O O . SER A 1 297 ? 26.142 17.753 -16.435 1.00 82.06 297 SER A O 1
ATOM 2267 N N . SER A 1 298 ? 24.609 16.219 -16.991 1.00 76.56 298 SER A N 1
ATOM 2268 C CA . SER A 1 298 ? 23.530 17.190 -17.202 1.00 76.56 298 SER A CA 1
ATOM 2269 C C . SER A 1 298 ? 23.094 17.873 -15.901 1.00 76.56 298 SER A C 1
ATOM 2271 O O . SER A 1 298 ? 22.841 19.080 -15.901 1.00 76.56 298 SER A O 1
ATOM 2273 N N . CYS A 1 299 ? 23.029 17.138 -14.785 1.00 77.50 299 CYS A N 1
ATOM 2274 C CA . CYS A 1 299 ? 22.723 17.715 -13.473 1.00 77.50 299 CYS A CA 1
ATOM 2275 C C . CYS A 1 299 ? 23.825 18.674 -13.005 1.00 77.50 299 CYS A C 1
ATOM 2277 O O . CYS A 1 299 ? 23.527 19.771 -12.535 1.00 77.50 299 CYS A O 1
ATOM 2279 N N . GLU A 1 300 ? 25.091 18.287 -13.166 1.00 81.81 300 GLU A N 1
ATOM 2280 C CA . GLU A 1 300 ? 26.245 19.119 -12.826 1.00 81.81 300 GLU A CA 1
ATOM 2281 C C . GLU A 1 300 ? 26.280 20.402 -13.668 1.00 81.81 300 GLU A C 1
ATOM 2283 O O . GLU A 1 300 ? 26.415 21.496 -13.119 1.00 81.81 300 GLU A O 1
ATOM 2288 N N . ALA A 1 301 ? 26.070 20.297 -14.983 1.00 78.44 301 ALA A N 1
ATOM 2289 C CA . ALA A 1 301 ? 26.013 21.453 -15.874 1.00 78.44 301 ALA A CA 1
ATOM 2290 C C . ALA A 1 301 ? 24.896 22.435 -15.479 1.00 78.44 301 ALA A C 1
ATOM 2292 O O . ALA A 1 301 ? 25.112 23.648 -15.457 1.00 78.44 301 ALA A O 1
ATOM 2293 N N . ALA A 1 302 ? 23.714 21.926 -15.117 1.00 74.38 302 ALA A N 1
ATOM 2294 C CA . ALA A 1 302 ? 22.610 22.760 -14.655 1.00 74.38 302 ALA A CA 1
ATOM 2295 C C . ALA A 1 302 ? 22.892 23.421 -13.298 1.00 74.38 302 ALA A C 1
ATOM 2297 O O . ALA A 1 302 ? 22.575 24.598 -13.115 1.00 74.38 302 ALA A O 1
ATOM 2298 N N . TYR A 1 303 ? 23.525 22.699 -12.368 1.00 74.44 303 TYR A N 1
ATOM 2299 C CA . TYR A 1 303 ? 23.963 23.253 -11.088 1.00 74.44 303 TYR A CA 1
ATOM 2300 C C . TYR A 1 303 ? 24.955 24.406 -11.294 1.00 74.44 303 TYR A C 1
ATOM 2302 O O . TYR A 1 303 ? 24.744 25.506 -10.783 1.00 74.44 303 TYR A O 1
ATOM 2310 N N . LEU A 1 304 ? 25.991 24.198 -12.112 1.00 78.12 304 LEU A N 1
ATOM 2311 C CA . LEU A 1 304 ? 26.994 25.222 -12.417 1.00 78.12 304 LEU A CA 1
ATOM 2312 C C . LEU A 1 304 ? 26.384 26.444 -13.128 1.00 78.12 304 LEU A C 1
ATOM 2314 O O . LEU A 1 304 ? 26.732 27.579 -12.802 1.00 78.12 304 LEU A O 1
ATOM 2318 N N . ALA A 1 305 ? 25.430 26.240 -14.041 1.00 73.38 305 ALA A N 1
ATOM 2319 C CA . ALA A 1 305 ? 24.704 27.330 -14.696 1.00 73.38 305 ALA A CA 1
ATOM 2320 C C . ALA A 1 305 ? 23.819 28.136 -13.722 1.00 73.38 305 ALA A C 1
ATOM 2322 O O . ALA A 1 305 ? 23.651 29.345 -13.899 1.00 73.38 305 ALA A O 1
ATOM 2323 N N . GLY A 1 306 ? 23.272 27.490 -12.687 1.00 63.69 306 GLY A N 1
ATOM 2324 C CA . GLY A 1 306 ? 22.528 28.146 -11.607 1.00 63.69 306 GLY A CA 1
ATOM 2325 C C . GLY A 1 306 ? 23.416 28.995 -10.694 1.00 63.69 306 GLY A C 1
ATOM 2326 O O . GLY A 1 306 ? 23.023 30.094 -10.310 1.00 63.69 306 GLY A O 1
ATOM 2327 N N . VAL A 1 307 ? 24.638 28.534 -10.412 1.00 56.84 307 VAL A N 1
ATOM 2328 C CA . VAL A 1 307 ? 25.646 29.268 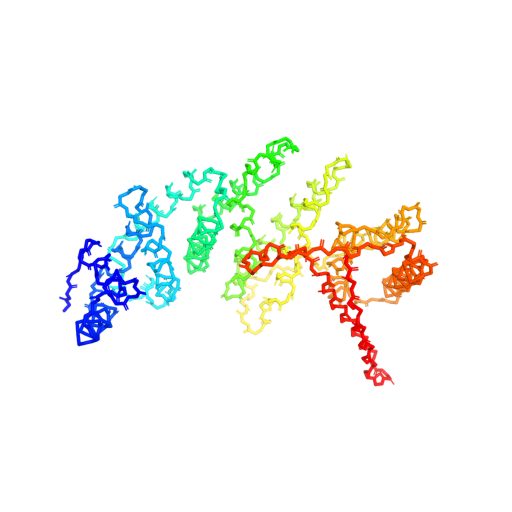-9.621 1.00 56.84 307 VAL A CA 1
ATOM 2329 C C . VAL A 1 307 ? 26.218 30.470 -10.390 1.00 56.84 307 VAL A C 1
ATOM 2331 O O . VAL A 1 307 ? 26.586 31.476 -9.788 1.00 56.84 307 VAL A O 1
ATOM 2334 N N . ALA A 1 308 ? 26.260 30.405 -11.723 1.00 44.34 308 ALA A N 1
ATOM 2335 C CA . ALA A 1 308 ? 26.817 31.452 -12.581 1.00 44.34 308 ALA A CA 1
ATOM 2336 C C . ALA A 1 308 ? 25.889 32.661 -12.833 1.00 44.34 308 ALA A C 1
ATOM 2338 O O . ALA A 1 308 ? 26.296 33.593 -13.529 1.00 44.34 308 ALA A O 1
ATOM 2339 N N . LYS A 1 309 ? 24.660 32.693 -12.291 1.00 39.34 309 LYS A N 1
ATOM 2340 C CA . LYS A 1 309 ? 23.792 33.883 -12.355 1.00 39.34 309 LYS A CA 1
ATOM 2341 C C . LYS A 1 309 ? 24.095 34.827 -11.181 1.00 39.34 309 LYS A C 1
ATOM 2343 O O . LYS A 1 309 ? 23.709 34.515 -10.056 1.00 39.34 309 LYS A O 1
ATOM 2348 N N . PRO A 1 310 ? 24.727 35.999 -11.397 1.00 36.84 310 PRO A N 1
ATOM 2349 C CA . PRO A 1 310 ? 24.855 36.996 -10.347 1.00 36.84 310 PRO A CA 1
ATOM 2350 C C . PRO A 1 310 ? 23.478 37.578 -10.015 1.00 36.84 310 PRO A C 1
ATOM 2352 O O . PRO A 1 310 ? 22.785 38.127 -10.873 1.00 36.84 310 PRO A O 1
ATOM 2355 N N . THR A 1 311 ? 23.098 37.479 -8.747 1.00 37.91 311 THR A N 1
ATOM 2356 C CA . THR A 1 311 ? 21.978 38.191 -8.135 1.00 37.91 311 THR A CA 1
ATOM 2357 C C . THR A 1 311 ? 22.216 39.706 -8.233 1.00 37.91 311 THR A C 1
ATOM 2359 O O . THR A 1 311 ? 22.912 40.301 -7.415 1.00 37.91 311 THR A O 1
ATOM 2362 N N . GLN A 1 312 ? 21.642 40.353 -9.247 1.00 31.52 312 GLN A N 1
ATOM 2363 C CA . GLN A 1 312 ? 21.252 41.770 -9.198 1.00 31.52 312 GLN A CA 1
ATOM 2364 C C . GLN A 1 312 ? 19.837 41.780 -8.587 1.00 31.52 312 GLN A C 1
ATOM 2366 O O . GLN A 1 312 ? 18.993 41.036 -9.069 1.00 31.52 312 GLN A O 1
ATOM 2371 N N . THR A 1 313 ? 19.457 42.473 -7.514 1.00 28.97 313 THR A N 1
ATOM 2372 C CA . THR A 1 313 ? 19.939 43.663 -6.794 1.00 28.97 313 THR A CA 1
ATOM 2373 C C . THR A 1 313 ? 19.327 43.624 -5.370 1.00 28.97 313 THR A C 1
ATOM 2375 O O . THR A 1 313 ? 18.337 42.922 -5.156 1.00 28.97 313 THR A O 1
ATOM 2378 N N . PRO A 1 314 ? 19.852 44.374 -4.379 1.00 38.62 314 PRO A N 1
ATOM 2379 C CA . PRO A 1 314 ? 19.357 44.359 -3.005 1.00 38.62 314 PRO A CA 1
ATOM 2380 C C . PRO A 1 314 ? 18.296 45.445 -2.763 1.00 38.62 314 PRO A C 1
ATOM 2382 O O . PRO A 1 314 ? 18.516 46.609 -3.091 1.00 38.62 314 PRO A O 1
ATOM 2385 N N . LEU A 1 315 ? 17.201 45.104 -2.079 1.00 27.62 315 LEU A N 1
ATOM 2386 C CA . LEU A 1 315 ? 16.366 46.077 -1.366 1.00 27.62 315 LEU A CA 1
ATOM 2387 C C . LEU A 1 315 ? 16.046 45.559 0.051 1.00 27.62 315 LEU A C 1
ATOM 2389 O O . LEU A 1 315 ? 15.308 44.596 0.237 1.00 27.62 315 LEU A O 1
ATOM 2393 N N . ARG A 1 316 ? 16.643 46.234 1.049 1.00 26.39 316 ARG A N 1
ATOM 2394 C CA . ARG A 1 316 ? 16.135 46.408 2.434 1.00 26.39 316 ARG A CA 1
ATOM 2395 C C . ARG A 1 316 ? 14.670 46.875 2.371 1.00 26.39 316 ARG A C 1
ATOM 2397 O O . ARG A 1 316 ? 14.330 47.557 1.416 1.00 26.39 316 ARG A O 1
ATOM 2404 N N . SER A 1 317 ? 13.747 46.695 3.311 1.00 24.62 317 SER A N 1
ATOM 2405 C CA . SER A 1 317 ? 13.581 46.202 4.696 1.00 24.62 317 SER A CA 1
ATOM 2406 C C . SER A 1 317 ? 12.044 45.982 4.820 1.00 24.62 317 SER A C 1
ATOM 2408 O O . SER A 1 317 ? 11.304 46.532 4.012 1.00 24.62 317 SER A O 1
ATOM 2410 N N . SER A 1 318 ? 11.399 45.236 5.721 1.00 24.66 318 SER A N 1
ATOM 2411 C CA . SER A 1 318 ? 11.320 45.312 7.191 1.00 24.66 318 SER A CA 1
ATOM 2412 C C . SER A 1 318 ? 10.065 44.503 7.629 1.00 24.66 318 SER A C 1
ATOM 2414 O O . SER A 1 318 ? 9.152 44.347 6.825 1.00 24.66 318 SER A O 1
ATOM 2416 N N . PHE A 1 319 ? 10.010 44.115 8.915 1.00 23.25 319 PHE A N 1
ATOM 2417 C CA . PHE A 1 319 ? 8.877 43.595 9.724 1.00 23.25 319 PHE A CA 1
ATOM 2418 C C . PHE A 1 319 ? 8.638 42.075 9.859 1.00 23.25 319 PHE A C 1
ATOM 2420 O O . PHE A 1 319 ? 8.163 41.413 8.949 1.00 23.25 319 PHE A O 1
ATOM 2427 N N . GLY A 1 320 ? 8.823 41.601 11.104 1.00 21.16 320 GLY A N 1
ATOM 2428 C CA . GLY A 1 320 ? 7.742 40.989 11.899 1.00 21.16 320 GLY A CA 1
ATOM 2429 C C . GLY A 1 320 ? 7.553 39.465 11.822 1.00 21.16 320 GLY A C 1
ATOM 2430 O O . GLY A 1 320 ? 7.387 38.940 10.729 1.00 21.16 320 GLY A O 1
ATOM 2431 N N . PRO A 1 321 ? 7.535 38.734 12.957 1.00 31.22 321 PRO A N 1
ATOM 2432 C CA . PRO A 1 321 ? 7.543 37.275 12.974 1.00 31.22 321 PRO A CA 1
ATOM 2433 C C . PRO A 1 321 ? 6.120 36.722 12.846 1.00 31.22 321 PRO A C 1
ATOM 2435 O O . PRO A 1 321 ? 5.272 37.099 13.635 1.00 31.22 321 PRO A O 1
ATOM 2438 N N . PHE A 1 322 ? 5.862 35.856 11.864 1.00 25.11 322 PHE A N 1
ATOM 2439 C CA . PHE A 1 322 ? 4.968 34.682 11.893 1.00 25.11 322 PHE A CA 1
ATOM 2440 C C . PHE A 1 322 ? 4.714 34.224 10.447 1.00 25.11 322 PHE A C 1
ATOM 2442 O O . PHE A 1 322 ? 4.374 35.024 9.583 1.00 25.11 322 PHE A O 1
ATOM 2449 N N . GLY A 1 323 ? 4.870 32.920 10.200 1.00 27.44 323 GLY A N 1
ATOM 2450 C CA . GLY A 1 323 ? 4.472 32.267 8.950 1.00 27.44 323 GLY A CA 1
ATOM 2451 C C . GLY A 1 323 ? 5.605 32.047 7.946 1.00 27.44 323 GLY A C 1
ATOM 2452 O O . GLY A 1 323 ? 5.763 32.806 6.998 1.00 27.44 323 GLY A O 1
ATOM 2453 N N . ARG A 1 324 ? 6.352 30.944 8.089 1.00 23.45 324 ARG A N 1
ATOM 2454 C CA . ARG A 1 324 ? 7.044 30.338 6.941 1.00 23.45 324 ARG A CA 1
ATOM 2455 C C . ARG A 1 324 ? 6.189 29.196 6.397 1.00 23.45 324 ARG A C 1
ATOM 2457 O O . ARG A 1 324 ? 6.296 28.068 6.861 1.00 23.45 324 ARG A O 1
ATOM 2464 N N . PHE A 1 325 ? 5.398 29.497 5.369 1.00 27.14 325 PHE A N 1
ATOM 2465 C CA . PHE A 1 325 ? 5.306 28.593 4.225 1.00 27.14 325 PHE A CA 1
ATOM 2466 C C . PHE A 1 325 ? 6.684 28.630 3.554 1.00 27.14 325 PHE A C 1
ATOM 2468 O O . PHE A 1 325 ? 7.064 29.626 2.941 1.00 27.14 325 PHE A O 1
ATOM 2475 N N . GLY A 1 326 ? 7.491 27.601 3.803 1.00 22.83 326 GLY A N 1
ATOM 2476 C CA . GLY A 1 326 ? 8.811 27.463 3.203 1.00 22.83 326 GLY A CA 1
ATOM 2477 C C . GLY A 1 326 ? 8.689 26.865 1.809 1.00 22.83 326 GLY A C 1
ATOM 2478 O O . GLY A 1 326 ? 8.166 25.763 1.663 1.00 22.83 326 GLY A O 1
ATOM 2479 N N . TYR A 1 327 ? 9.186 27.595 0.811 1.00 24.31 327 TYR A N 1
ATOM 2480 C CA . TYR A 1 327 ? 9.536 27.068 -0.504 1.00 24.31 327 TYR A CA 1
ATOM 2481 C C . TYR A 1 327 ? 10.334 25.767 -0.341 1.00 24.31 327 TYR A C 1
ATOM 2483 O O . TYR A 1 327 ? 11.284 25.708 0.442 1.00 24.31 327 TYR A O 1
ATOM 2491 N N . GLY A 1 328 ? 9.889 24.720 -1.037 1.00 24.48 328 GLY A N 1
ATOM 2492 C CA . GLY A 1 328 ? 10.437 23.374 -0.936 1.00 24.48 328 GLY A CA 1
ATOM 2493 C C . GLY A 1 328 ? 11.909 23.333 -1.327 1.00 24.48 328 GLY A C 1
ATOM 2494 O O . GLY A 1 328 ? 12.270 23.568 -2.476 1.00 24.48 328 GLY A O 1
ATOM 2495 N N . THR A 1 329 ? 12.756 23.010 -0.359 1.00 25.56 329 THR A N 1
ATOM 2496 C CA . THR A 1 329 ? 14.155 22.649 -0.561 1.00 25.56 329 THR A CA 1
ATOM 2497 C C . THR A 1 329 ? 14.230 21.307 -1.290 1.00 25.56 329 THR A C 1
ATOM 2499 O O . THR A 1 329 ? 13.709 20.301 -0.811 1.00 25.56 329 THR A O 1
ATOM 2502 N N . LEU A 1 330 ? 14.898 21.284 -2.445 1.00 31.91 330 LEU A N 1
ATOM 2503 C CA . LEU A 1 330 ? 15.236 20.064 -3.177 1.00 31.91 330 LEU A CA 1
ATOM 2504 C C . LEU A 1 330 ? 16.400 19.363 -2.466 1.00 31.91 330 LEU A C 1
ATOM 2506 O O . LEU A 1 330 ? 17.547 19.802 -2.544 1.00 31.91 330 LEU A O 1
ATOM 2510 N N . THR A 1 331 ? 16.105 18.264 -1.778 1.00 28.44 331 THR A N 1
ATOM 2511 C CA . THR A 1 331 ? 17.106 17.325 -1.256 1.00 28.44 331 THR A CA 1
ATOM 2512 C C . THR A 1 331 ? 17.029 16.014 -2.036 1.00 28.44 331 THR A C 1
ATOM 2514 O O . THR A 1 331 ? 16.372 15.057 -1.637 1.00 28.44 331 THR A O 1
ATOM 2517 N N . GLY A 1 332 ? 17.702 15.961 -3.187 1.00 30.31 332 GLY A N 1
ATOM 2518 C CA . GLY A 1 332 ? 17.907 14.718 -3.932 1.00 30.31 332 GLY A CA 1
ATOM 2519 C C . GLY A 1 332 ? 19.185 14.025 -3.465 1.00 30.31 332 GLY A C 1
ATOM 2520 O O . GLY A 1 332 ? 20.276 14.503 -3.755 1.00 30.31 332 GLY A O 1
ATOM 2521 N N . ARG A 1 333 ? 19.075 12.898 -2.752 1.00 32.16 333 ARG A N 1
ATOM 2522 C CA . ARG A 1 333 ? 20.215 11.997 -2.513 1.00 32.16 333 ARG A CA 1
ATOM 2523 C C . ARG A 1 333 ? 20.241 10.930 -3.601 1.00 32.16 333 ARG A C 1
ATOM 2525 O O . ARG A 1 333 ? 19.416 10.022 -3.580 1.00 32.16 333 ARG A O 1
ATOM 2532 N N . PHE A 1 334 ? 21.209 11.008 -4.508 1.00 34.09 334 PHE A N 1
ATOM 2533 C CA . PHE A 1 334 ? 21.511 9.922 -5.439 1.00 34.09 334 PHE A CA 1
ATOM 2534 C C . PHE A 1 334 ? 22.551 9.000 -4.802 1.00 34.09 334 PHE A C 1
ATOM 2536 O O . PHE A 1 334 ? 23.698 9.390 -4.607 1.00 34.09 334 PHE A O 1
ATOM 2543 N N . ASN A 1 335 ? 22.156 7.773 -4.463 1.00 32.81 335 ASN A N 1
ATOM 2544 C CA . ASN A 1 335 ? 23.092 6.730 -4.051 1.00 32.81 335 ASN A CA 1
ATOM 2545 C C . ASN A 1 335 ? 23.284 5.758 -5.213 1.00 32.81 335 ASN A C 1
ATOM 2547 O O . ASN A 1 335 ? 22.553 4.781 -5.340 1.00 32.81 335 ASN A O 1
ATOM 2551 N N . VAL A 1 336 ? 24.291 5.998 -6.051 1.00 33.75 336 VAL A N 1
ATOM 2552 C CA . VAL A 1 336 ? 24.704 5.009 -7.051 1.00 33.75 336 VAL A CA 1
ATOM 2553 C C . VAL A 1 336 ? 25.777 4.126 -6.422 1.00 33.75 336 VAL A C 1
ATOM 2555 O O . VAL A 1 336 ? 26.898 4.569 -6.178 1.00 33.75 336 VAL A O 1
ATOM 2558 N N . THR A 1 337 ? 25.429 2.876 -6.108 1.00 33.12 337 THR A N 1
ATOM 2559 C CA . THR A 1 337 ? 26.393 1.896 -5.587 1.00 33.12 337 THR A CA 1
ATOM 2560 C C . THR A 1 337 ? 26.765 0.920 -6.695 1.00 33.12 337 THR A C 1
ATOM 2562 O O . THR A 1 337 ? 26.001 0.011 -7.007 1.00 33.12 337 THR A O 1
ATOM 2565 N N . PHE A 1 338 ? 27.962 1.060 -7.263 1.00 29.98 338 PHE A N 1
ATOM 2566 C CA . PHE A 1 338 ? 28.510 0.049 -8.165 1.00 29.98 338 PHE A CA 1
ATOM 2567 C C . PHE A 1 338 ? 29.157 -1.072 -7.339 1.00 29.98 338 PHE A C 1
ATOM 2569 O O . PHE A 1 338 ? 30.139 -0.853 -6.630 1.00 29.98 338 PHE A O 1
ATOM 2576 N N . ARG A 1 339 ? 28.608 -2.290 -7.419 1.00 25.86 339 ARG A N 1
ATOM 2577 C CA . ARG A 1 339 ? 29.300 -3.514 -6.987 1.00 25.86 339 ARG A CA 1
ATOM 2578 C C . ARG A 1 339 ? 29.815 -4.236 -8.225 1.00 25.86 339 ARG A C 1
ATOM 2580 O O . ARG A 1 339 ? 29.061 -4.949 -8.877 1.00 25.86 339 ARG A O 1
ATOM 2587 N N . THR A 1 340 ? 31.096 -4.079 -8.534 1.00 28.48 340 THR A N 1
ATOM 2588 C CA . THR A 1 340 ? 31.786 -4.969 -9.474 1.00 28.48 340 THR A CA 1
ATOM 2589 C C . THR A 1 340 ? 32.495 -6.059 -8.670 1.00 28.48 340 THR A C 1
ATOM 2591 O O . THR A 1 340 ? 32.997 -5.811 -7.575 1.00 28.48 340 THR A O 1
ATOM 2594 N N . ARG A 1 341 ? 32.509 -7.302 -9.171 1.00 29.12 341 ARG A N 1
ATOM 2595 C CA . ARG A 1 341 ? 33.084 -8.467 -8.462 1.00 29.12 341 ARG A CA 1
ATOM 2596 C C . ARG A 1 341 ? 34.607 -8.391 -8.243 1.00 29.12 341 ARG A C 1
ATOM 2598 O O . ARG A 1 341 ? 35.152 -9.301 -7.629 1.00 29.12 341 ARG A O 1
ATOM 2605 N N . SER A 1 342 ? 35.280 -7.333 -8.697 1.00 29.83 342 SER A N 1
ATOM 2606 C CA . SER A 1 342 ? 36.744 -7.320 -8.811 1.00 29.83 342 SER A CA 1
ATOM 2607 C C . SER A 1 342 ? 37.432 -6.067 -8.267 1.00 29.83 342 SER A C 1
ATOM 2609 O O . SER A 1 342 ? 38.644 -6.093 -8.103 1.00 29.83 342 SER A O 1
ATOM 2611 N N . TYR A 1 343 ? 36.711 -4.988 -7.953 1.00 27.30 343 TYR A N 1
ATOM 2612 C CA . TYR A 1 343 ? 37.300 -3.781 -7.367 1.00 27.30 343 TYR A CA 1
ATOM 2613 C C . TYR A 1 343 ? 36.337 -3.197 -6.332 1.00 27.30 343 TYR A C 1
ATOM 2615 O O . TYR A 1 343 ? 35.126 -3.196 -6.534 1.00 27.30 343 TYR A O 1
ATOM 2623 N N . GLY A 1 344 ? 36.879 -2.789 -5.181 1.00 28.41 344 GLY A N 1
ATOM 2624 C CA . GLY A 1 344 ? 36.123 -2.388 -3.993 1.00 28.41 344 GLY A CA 1
ATOM 2625 C C . GLY A 1 344 ? 35.038 -1.335 -4.244 1.00 28.41 344 GLY A C 1
ATOM 2626 O O . GLY A 1 344 ? 35.048 -0.612 -5.236 1.00 28.41 344 GLY A O 1
ATOM 2627 N N . SER A 1 345 ? 34.080 -1.250 -3.315 1.00 27.67 345 SER A N 1
ATOM 2628 C CA . SER A 1 345 ? 32.950 -0.327 -3.426 1.00 27.67 345 SER A CA 1
ATOM 2629 C C . SER A 1 345 ? 33.421 1.126 -3.480 1.00 27.67 345 SER A C 1
ATOM 2631 O O . SER A 1 345 ? 34.048 1.601 -2.531 1.00 27.67 345 SER A O 1
ATOM 2633 N N . VAL A 1 346 ? 33.039 1.852 -4.526 1.00 28.06 346 VAL A N 1
ATOM 2634 C CA . VAL A 1 346 ? 33.176 3.310 -4.574 1.00 28.06 346 VAL A CA 1
ATOM 2635 C C . VAL A 1 346 ? 31.816 3.913 -4.235 1.00 28.06 346 VAL A C 1
ATOM 2637 O O . VAL A 1 346 ? 30.838 3.693 -4.946 1.00 28.06 346 VAL A O 1
ATOM 2640 N N . ARG A 1 347 ? 31.744 4.639 -3.113 1.00 31.83 347 ARG A N 1
ATOM 2641 C CA . ARG A 1 347 ? 30.615 5.516 -2.780 1.00 31.83 347 ARG A CA 1
ATOM 2642 C C . ARG A 1 347 ? 30.973 6.919 -3.247 1.00 31.83 347 ARG A C 1
ATOM 2644 O O . ARG A 1 347 ? 31.965 7.466 -2.777 1.00 31.83 347 ARG A O 1
ATOM 2651 N N . LEU A 1 348 ? 30.161 7.497 -4.122 1.00 29.95 348 LEU A N 1
ATOM 2652 C CA . LEU A 1 348 ? 30.218 8.924 -4.427 1.00 29.95 348 LEU A CA 1
ATOM 2653 C C . LEU A 1 348 ? 29.063 9.600 -3.677 1.00 29.95 348 LEU A C 1
ATOM 2655 O O . LEU A 1 348 ? 27.918 9.454 -4.101 1.00 29.95 348 LEU A O 1
ATOM 2659 N N . PRO A 1 349 ? 29.306 10.266 -2.533 1.00 29.28 349 PRO A N 1
ATOM 2660 C CA . PRO A 1 349 ? 28.285 11.096 -1.915 1.00 29.28 349 PRO A CA 1
ATOM 2661 C C . PRO A 1 349 ? 28.108 12.366 -2.754 1.00 29.28 349 PRO A C 1
ATOM 2663 O O . PRO A 1 349 ? 29.055 13.132 -2.924 1.00 29.28 349 PRO A O 1
ATOM 2666 N N . TYR A 1 350 ? 26.903 12.593 -3.274 1.00 34.69 350 TYR A N 1
ATOM 2667 C CA . TYR A 1 350 ? 26.503 13.892 -3.813 1.00 34.69 350 TYR A CA 1
ATOM 2668 C C . TYR A 1 350 ? 25.575 14.569 -2.798 1.00 34.69 350 TYR A C 1
ATOM 2670 O O . TYR A 1 350 ? 24.405 14.205 -2.684 1.00 34.69 350 TYR A O 1
ATOM 2678 N N . ASP A 1 351 ? 26.112 15.523 -2.032 1.00 31.88 351 ASP A N 1
ATOM 2679 C CA . ASP A 1 351 ? 25.338 16.438 -1.184 1.00 31.88 351 ASP A CA 1
ATOM 2680 C C . ASP A 1 351 ? 25.176 17.765 -1.943 1.00 31.88 351 ASP A C 1
ATOM 2682 O O . ASP A 1 351 ? 25.954 18.703 -1.782 1.00 31.88 351 ASP A O 1
ATOM 2686 N N . GLY A 1 352 ? 24.182 17.821 -2.830 1.00 33.34 352 GLY A N 1
ATOM 2687 C CA . GLY A 1 352 ? 23.795 19.043 -3.533 1.00 33.34 352 GLY A CA 1
ATOM 2688 C C . GLY A 1 352 ? 22.491 19.596 -2.970 1.00 33.34 352 GLY A C 1
ATOM 2689 O O . GLY A 1 352 ? 21.417 19.088 -3.283 1.00 33.34 352 GLY A O 1
ATOM 2690 N N . THR A 1 353 ? 22.563 20.636 -2.140 1.00 28.83 353 THR A N 1
ATOM 2691 C CA . THR A 1 353 ? 21.396 21.443 -1.755 1.00 28.83 353 THR A CA 1
ATOM 2692 C C . THR A 1 353 ? 21.105 22.471 -2.842 1.00 28.83 353 THR A C 1
ATOM 2694 O O . THR A 1 353 ? 21.910 23.377 -3.051 1.00 28.83 353 THR A O 1
ATOM 2697 N N . VAL A 1 354 ? 19.952 22.367 -3.507 1.00 29.89 354 VAL A N 1
ATOM 2698 C CA . VAL A 1 354 ? 19.451 23.419 -4.406 1.00 29.89 354 VAL A CA 1
ATOM 2699 C C . VAL A 1 354 ? 18.456 24.275 -3.622 1.00 29.89 354 VAL A C 1
ATOM 2701 O O . VAL A 1 354 ? 17.362 23.823 -3.278 1.00 29.89 354 VAL A O 1
ATOM 2704 N N . THR A 1 355 ? 18.855 25.503 -3.294 1.00 25.98 355 THR A N 1
ATOM 2705 C CA . THR A 1 355 ? 17.962 26.542 -2.765 1.00 25.98 355 THR A CA 1
ATOM 2706 C C . THR A 1 355 ? 17.331 27.282 -3.940 1.00 25.98 355 THR A C 1
ATOM 2708 O O . THR A 1 355 ? 18.066 27.860 -4.742 1.00 25.98 355 THR A O 1
ATOM 2711 N N . GLY A 1 356 ? 16.003 27.206 -4.059 1.00 29.48 356 GLY A N 1
ATOM 2712 C CA . GLY A 1 356 ? 15.216 27.980 -5.024 1.00 29.48 356 GLY A CA 1
ATOM 2713 C C . GLY A 1 356 ? 15.086 29.448 -4.652 1.00 29.48 356 GLY A C 1
ATOM 2714 O O . GLY A 1 356 ? 15.192 29.757 -3.441 1.00 29.48 356 GLY A O 1
#

Mean predicted aligned error: 11.73 Å

Radius of gyration: 24.29 Å; Cα contacts (8 Å, |Δi|>4): 400; chains: 1; bounding box: 57×72×61 Å

Nearest PDB structures (foldseek):
  3ea5-assembly1_B  TM=5.584E-01  e=2.844E-03  Saccharomyces cerevisiae
  1z3h-assembly2_B  TM=5.415E-01  e=2.607E-02  Saccharomyces cerevisiae
  8y0p-assembly2_B  TM=3.723E-01  e=2.093E-01  Homo sapiens
  9hcj-assembly1_C0  TM=4.028E-01  e=4.858E-01  Dictyostelium discoideum
  8esq-assembly1_7  TM=5.110E-01  e=5.318E+00  Schizosaccharomyces pombe

Secondary structure (DSSP, 8-state):
-B---HHHHHHHHIIIII-TTS-HHHHHHHHHHHHHHHHHBTTHHHHHHHHHH-TTTS-HHHHHHHHHHHHHH--HIIIII-SS-S-HHHHHHHHHHHHHS-----SHHHHHHHHHHHHHHHHHHHHH-S-HHHHHHHHHHHHHHHH--HHHHHTTTTHHHHHHHHHHHHHGGG-HHHHHHIIIIIHHHHHHHHTSTTS-THHHHHHHHHHHHHHHTPPPGGG--GGG--S--GGGSHHHHHHHHHHHHHHHHHHHHH---HHHHHHHHHHHHHHHTT--SHHHHHHHHHHHHHHHHHHHHHHHHHHTS--------------------EE-----EEEETTEEEEE-----EE--

Foldseek 3Di:
DAADALVLLLVLLCLQPPDPPDDPVSNVVSVVVLVVCLVPHLAQLVSLLCQLLDPPPHDLSSNLSSLVVNLVQLDLCCPVVHSHRDDVPSSLVSLVVSLVPDFPPVDPSSVSSLLSSLLSVLSVLLNPPPDPVSVVVLVVLLCQLLVQDLVNVVSVRSVSSLSNLLSNLQNNLLPLLSLQCSQAVSLVSLLVSVPDPDRDLPSLLSSLSSLLSSLVRPHDPVNDDPVSDDPDGPLQDPVVLVVLLVVLVVLLVCCVVPNDDDSSVSSNLSSLSSLVSRPDDPVSVVSSVVSVVSVVVSVVVVLVVVVPDDDDDDDDDDDDDDDDPDDDWDFDWRFDWDDDPPDDIDTDTDGDTDDD

pLDDT: mean 77.23, std 21.94, range [21.16, 96.62]

Sequence (356 aa):
MSWCTAAEVAELIRVSRLHHGVAEAERKAADLRLIELHASAVNFGDALVEVAAASDALSCSVRLAAALTLESFVTERGWCEGVGFSDKERVLAALLMSLRGASLATAVADVRLNSLLCSCLCRIICFEYPTTCWDAFIDECVSAVVSADATEQQAGCGLVQRTILLRLAENCASKAALWWRLASDVVRRLVEWAKVYGGGGESRVLCLRVVLHLMRRRPRLSEVTE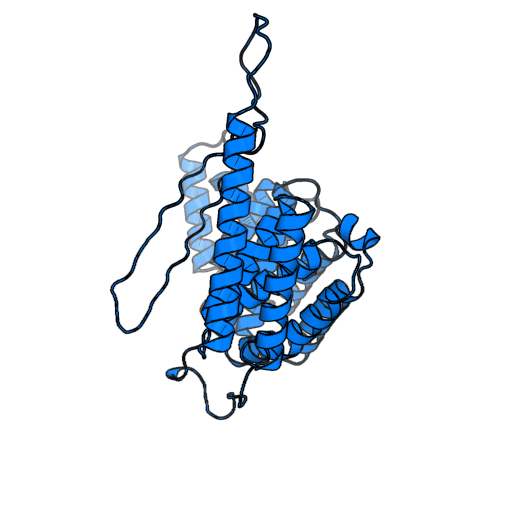AERPTSSFIFSDEFRGIVGRSLEEGASAFESRGPCTPLLEECGLLLDVAQHLLSDDSFARVVFRATIYLLSSCEAAYLAGVAKPTQTPLRSSFGPFGRFGYGTLTGRFNVTFRTRSYGSVRLPYDGTVTG

Solvent-accessible surface area (backbone atoms only — not comparable to full-atom values): 20293 Å² total; per-residue (Å²): 126,46,80,66,50,35,68,58,54,47,49,34,48,34,47,44,75,67,46,89,86,60,56,68,69,57,26,51,49,30,45,53,50,51,54,49,37,72,73,42,18,35,28,43,50,42,23,30,48,52,39,38,47,43,74,88,81,54,56,68,69,51,20,37,52,29,30,55,53,41,44,74,52,65,38,63,59,34,63,77,76,34,58,30,47,71,53,62,70,61,44,51,50,46,52,51,50,41,55,70,68,62,68,63,61,84,48,71,67,52,46,51,38,52,52,35,51,36,43,39,51,34,49,52,48,44,65,61,53,90,42,76,69,56,55,52,51,50,50,50,34,52,46,50,53,64,66,47,47,74,67,40,45,74,62,41,52,41,52,61,38,54,48,37,55,42,39,33,31,66,59,18,40,88,26,56,66,57,37,50,45,45,40,28,59,51,46,50,55,41,51,61,55,46,64,55,85,88,63,67,64,62,50,46,39,51,43,43,51,32,50,40,36,39,66,76,43,57,62,56,78,92,79,55,54,79,91,66,54,70,97,68,48,44,76,77,31,72,66,45,49,53,50,54,54,51,52,39,52,51,46,36,54,46,35,75,76,72,45,83,46,73,68,60,53,52,41,49,51,43,50,51,60,46,48,67,79,61,67,80,52,71,69,60,43,49,53,54,51,50,33,50,52,50,47,48,53,47,50,48,54,53,51,53,56,62,70,69,57,80,85,82,79,90,78,89,86,85,82,84,94,80,85,79,87,68,81,78,69,50,78,65,77,62,81,65,75,58,83,54,101,85,54,81,78,56,79,62,86,53,90,58,79,50,80,126